Protein AF-A0A9W8MPP5-F1 (afdb_monomer_lite)

Radius of gyration: 30.95 Å; chains: 1; bounding box: 78×55×84 Å

Sequence (241 aa):
MQDALDAWNENKQIFIDLGIRKDLNIPKFHSLLHYVKSIKMFGTTDNYNTEAFERFHIDFAKEGWRSSNKRDEFPQMITWLSRQEKVSLFDNYLDWKDEDLDSIQAPLLHPLQQCAAPQIAKYPPYPGRPLSVIEQHHKSPSFSKDLRDYLNAFRKNPYSRREIDFYDLPIQRLDVYSQFKFHPHSLHDDPDGEERDTVKALPTSNALPHGRFDTVVALNTDEAQSTGLQGISHIYFSMHV

Secondary structure (DSSP, 8-state):
-HHHHHHHHHHTTHHHHTTS-S----HHHHHHHHHHHHHHHH--SGGG-SHHHHHHIIIIIIHHHHTS-SSSHHHHHHHHHHHHHHHHHHHHHHHHHHHHHHGGGS-S---TT--PPPEE-SS-SEEEEEHHHHHHHTT-TTHHHHHHHHHHHTSSSPPPHHHHTTPPPS--EEEE-SEEEE-PPPSS--TT----EEEEEEPP-SS-TT-EE-------STT---SS-------------

Foldseek 3Di:
DVVVLVVCVVPVCVCCVVVVDVDDPDVVNVCVVCVVVCCVVPNDCVPVDCVVVVVVCVVQPVVQCVPAPVDVSPVSSVVVVVVVVVVVVVVVVVVVVVVVVVCPPPPDDDPPPDQPPWAFDPAFPAFFAFPVVCCVFQVPVCVQLVVLVVVQVPDPDRDDPVVSVVDDDPRGTHRDHFKIKGFDPDPDPPVPDRDIDMFGRATDDPVRNPTDGDDDDDQPDPPRDDPPPPPPPDPDPDDDD

Organism: NCBI:txid84603

InterPro domains:
  IPR049233 Domain of unknown function DUF6830 [PF20722] (102-226)

Structure (mmCIF, N/CA/C/O backbone):
data_AF-A0A9W8MPP5-F1
#
_entry.id   AF-A0A9W8MPP5-F1
#
loop_
_atom_site.group_PDB
_atom_site.id
_atom_site.type_symbol
_atom_site.label_atom_id
_atom_site.label_alt_id
_atom_site.label_comp_id
_atom_site.label_asym_id
_atom_site.label_entity_id
_atom_site.label_seq_id
_atom_site.pdbx_PDB_ins_code
_atom_site.Cartn_x
_atom_site.Cartn_y
_atom_site.Cartn_z
_atom_site.occupancy
_atom_site.B_iso_or_equiv
_atom_site.auth_seq_id
_atom_site.auth_comp_id
_atom_site.auth_asym_id
_atom_site.auth_atom_id
_atom_site.pdbx_PDB_model_num
ATOM 1 N N . MET A 1 1 ? -29.199 -3.546 11.572 1.00 82.44 1 MET A N 1
ATOM 2 C CA . MET A 1 1 ? -28.159 -2.999 12.483 1.00 82.44 1 MET A CA 1
ATOM 3 C C . MET A 1 1 ? -28.646 -1.738 13.185 1.00 82.44 1 MET A C 1
ATOM 5 O O . MET A 1 1 ? -28.462 -1.655 14.389 1.00 82.44 1 MET A O 1
ATOM 9 N N . GLN A 1 2 ? -29.298 -0.807 12.476 1.00 90.00 2 GLN A N 1
ATOM 10 C CA . GLN A 1 2 ? -29.928 0.360 13.106 1.00 90.00 2 GLN A CA 1
ATOM 11 C C . GLN A 1 2 ? -31.024 -0.049 14.105 1.00 90.00 2 GLN A C 1
ATOM 13 O O . GLN A 1 2 ? -30.937 0.324 15.265 1.00 90.00 2 GLN A O 1
ATOM 18 N N . ASP A 1 3 ? -31.929 -0.947 13.708 1.00 92.69 3 ASP A N 1
ATOM 19 C CA . ASP A 1 3 ? -33.026 -1.421 14.573 1.00 92.69 3 ASP A CA 1
ATOM 20 C C . ASP A 1 3 ? -32.539 -2.019 15.905 1.00 92.69 3 ASP A C 1
ATOM 22 O O . ASP A 1 3 ? -33.153 -1.837 16.950 1.00 92.69 3 ASP A O 1
ATOM 26 N N . ALA A 1 4 ? -31.390 -2.703 15.894 1.00 90.88 4 ALA A N 1
ATOM 27 C CA . ALA A 1 4 ? -30.788 -3.265 17.102 1.00 90.88 4 ALA A CA 1
ATOM 28 C C . ALA A 1 4 ? -30.203 -2.181 18.028 1.00 90.88 4 ALA A C 1
ATOM 30 O O . ALA A 1 4 ? -30.252 -2.319 19.249 1.00 90.88 4 ALA A O 1
ATOM 31 N N . LEU A 1 5 ? -29.650 -1.104 17.457 1.00 91.31 5 LEU A N 1
ATOM 32 C CA . LEU A 1 5 ? -29.156 0.045 18.217 1.00 91.31 5 LEU A CA 1
ATOM 33 C C . LEU A 1 5 ? -30.318 0.829 18.840 1.00 91.31 5 LEU A C 1
ATOM 35 O O . LEU A 1 5 ? -30.215 1.278 19.982 1.00 91.31 5 LEU A O 1
ATOM 39 N N . ASP A 1 6 ? -31.419 0.959 18.106 1.00 92.19 6 ASP A N 1
ATOM 40 C CA . ASP A 1 6 ? -32.631 1.624 18.577 1.00 92.19 6 ASP A CA 1
ATOM 41 C C . ASP A 1 6 ? -33.261 0.817 19.725 1.00 92.19 6 ASP A C 1
ATOM 43 O O . ASP A 1 6 ? -33.448 1.354 20.817 1.00 92.19 6 ASP A O 1
ATOM 47 N N . ALA A 1 7 ? -33.404 -0.503 19.558 1.00 93.75 7 ALA A N 1
ATOM 48 C CA . ALA A 1 7 ? -33.856 -1.405 20.619 1.00 93.75 7 ALA A CA 1
ATOM 49 C C . ALA A 1 7 ? -32.947 -1.375 21.865 1.00 93.75 7 ALA A C 1
ATOM 51 O O . ALA A 1 7 ? -33.430 -1.420 22.998 1.00 93.75 7 ALA A O 1
ATOM 52 N N . TRP A 1 8 ? -31.623 -1.267 21.697 1.00 91.00 8 TRP A N 1
ATOM 53 C CA . TRP A 1 8 ? -30.710 -1.070 22.828 1.00 91.00 8 TRP A CA 1
ATOM 54 C C . TRP A 1 8 ? -30.989 0.249 23.559 1.00 91.00 8 TRP A C 1
ATOM 56 O O . TRP A 1 8 ? -31.035 0.275 24.788 1.00 91.00 8 TRP A O 1
ATOM 66 N N . ASN A 1 9 ? -31.198 1.345 22.827 1.00 89.81 9 ASN A N 1
ATOM 67 C CA . ASN A 1 9 ? -31.458 2.653 23.423 1.00 89.81 9 ASN A CA 1
ATOM 68 C C . ASN A 1 9 ? -32.776 2.713 24.199 1.00 89.81 9 ASN A C 1
ATOM 70 O O . ASN A 1 9 ? -32.818 3.394 25.223 1.00 89.81 9 ASN A O 1
ATOM 74 N N . GLU A 1 10 ? -33.798 1.990 23.748 1.00 93.38 10 GLU A N 1
ATOM 75 C CA . GLU A 1 10 ? -35.083 1.867 24.442 1.00 93.38 10 GLU A CA 1
ATOM 76 C C . GLU A 1 10 ? -34.955 1.082 25.754 1.00 93.38 10 GLU A C 1
ATOM 78 O O . GLU A 1 10 ? -35.523 1.469 26.772 1.00 93.38 10 GLU A O 1
ATOM 83 N N . ASN A 1 11 ? -34.166 0.003 25.757 1.00 92.88 11 ASN A N 1
ATOM 84 C CA . ASN A 1 11 ? -34.119 -0.933 26.882 1.00 92.88 11 ASN A CA 1
ATOM 85 C C . ASN A 1 11 ? -32.984 -0.669 27.884 1.00 92.88 11 ASN A C 1
ATOM 87 O O . ASN A 1 11 ? -33.046 -1.147 29.015 1.00 92.88 11 ASN A O 1
ATOM 91 N N . LYS A 1 12 ? -31.939 0.090 27.524 1.00 90.88 12 LYS A N 1
ATOM 92 C CA . LYS A 1 12 ? -30.736 0.265 28.367 1.00 90.88 12 LYS A CA 1
ATOM 93 C C . LYS A 1 12 ? -31.006 0.867 29.752 1.00 90.88 12 LYS A C 1
ATOM 95 O O . LYS A 1 12 ? -30.208 0.660 30.665 1.00 90.88 12 LYS A O 1
ATOM 100 N N . GLN A 1 13 ? -32.107 1.598 29.924 1.00 92.12 13 GLN A N 1
ATOM 101 C CA . GLN A 1 13 ? -32.439 2.253 31.190 1.00 92.12 13 GLN A CA 1
ATOM 102 C C . GLN A 1 13 ? -32.695 1.243 32.321 1.00 92.12 13 GLN A C 1
ATOM 104 O O . GLN A 1 13 ? -32.346 1.509 33.470 1.00 92.12 13 GLN A O 1
ATOM 109 N N . ILE A 1 14 ? -33.153 0.031 31.984 1.00 94.75 14 ILE A N 1
ATOM 110 C CA . ILE A 1 14 ? -33.444 -1.029 32.957 1.00 94.75 14 ILE A CA 1
ATOM 111 C C . ILE A 1 14 ? -32.224 -1.410 33.813 1.00 94.75 14 ILE A C 1
ATOM 113 O O . ILE A 1 14 ? -32.365 -1.798 34.969 1.00 94.75 14 ILE A O 1
ATOM 117 N N . PHE A 1 15 ? -31.005 -1.262 33.281 1.00 92.19 15 PHE A N 1
ATOM 118 C CA . PHE A 1 15 ? -29.772 -1.551 34.020 1.00 92.19 15 PHE A CA 1
ATOM 119 C C . PHE A 1 15 ? -29.486 -0.528 35.127 1.00 92.19 15 PHE A C 1
ATOM 121 O O . PHE A 1 15 ? -28.809 -0.861 36.104 1.00 92.19 15 PHE A O 1
ATOM 128 N N . ILE A 1 16 ? -29.983 0.700 34.975 1.00 93.19 16 ILE A N 1
ATOM 129 C CA . ILE A 1 16 ? -29.902 1.751 35.994 1.00 93.19 16 ILE A CA 1
ATOM 130 C C . ILE A 1 16 ? -31.021 1.541 37.014 1.00 93.19 16 ILE A C 1
ATOM 132 O O . ILE A 1 16 ? -30.763 1.565 38.215 1.00 93.19 16 ILE A O 1
ATOM 136 N N . ASP A 1 17 ? -32.232 1.243 36.541 1.00 93.25 17 ASP A N 1
ATOM 137 C CA . ASP A 1 17 ? -33.413 1.056 37.391 1.00 93.25 17 ASP A CA 1
ATOM 138 C C . ASP A 1 17 ? -33.265 -0.150 38.336 1.00 93.25 17 ASP A C 1
ATOM 140 O O . ASP A 1 17 ? -33.646 -0.088 39.503 1.00 93.25 17 ASP A O 1
ATOM 144 N N . LEU A 1 18 ? -32.634 -1.231 37.865 1.00 94.00 18 LEU A N 1
ATOM 145 C CA . LEU A 1 18 ? -32.294 -2.408 38.675 1.00 94.00 18 LEU A CA 1
ATOM 146 C C . LEU A 1 18 ? -31.076 -2.192 39.594 1.00 94.00 18 LEU A C 1
ATOM 148 O O . LEU A 1 18 ? -30.680 -3.107 40.314 1.00 94.00 18 LEU A O 1
ATOM 152 N N . GLY A 1 19 ? -30.443 -1.015 39.556 1.00 92.25 19 GLY A N 1
ATOM 153 C CA . GLY A 1 19 ? -29.276 -0.688 40.377 1.00 92.25 19 GLY A CA 1
ATOM 154 C C . GLY A 1 19 ? -27.993 -1.432 39.994 1.00 92.25 19 GLY A C 1
ATOM 155 O O . GLY A 1 19 ? -27.030 -1.419 40.759 1.00 92.25 19 GLY A O 1
ATOM 156 N N . ILE A 1 20 ? -27.945 -2.069 38.817 1.00 92.00 20 ILE A N 1
ATOM 157 C CA . ILE A 1 20 ? -26.768 -2.817 38.340 1.00 92.00 20 ILE A CA 1
ATOM 158 C C . ILE A 1 20 ? -25.611 -1.852 38.044 1.00 92.00 20 ILE A C 1
ATOM 160 O O . ILE A 1 20 ? -24.444 -2.177 38.275 1.00 92.00 20 ILE A O 1
ATOM 164 N N . ARG A 1 21 ? -25.917 -0.652 37.533 1.00 89.25 21 ARG A N 1
ATOM 165 C CA . ARG A 1 21 ? -24.928 0.397 37.251 1.00 89.25 21 ARG A CA 1
ATOM 166 C C . ARG A 1 21 ? -25.484 1.788 37.557 1.00 89.25 21 ARG A C 1
ATOM 168 O O . ARG A 1 21 ? -26.669 2.029 37.387 1.00 89.25 21 ARG A O 1
ATOM 175 N N . LYS A 1 22 ? -24.609 2.713 37.970 1.00 90.81 22 LYS A N 1
ATOM 176 C CA . LYS A 1 22 ? -24.982 4.112 38.258 1.00 90.81 22 LYS A CA 1
ATOM 177 C C . LYS A 1 22 ? -25.264 4.922 36.990 1.00 90.81 22 LYS A C 1
ATOM 179 O O . LYS A 1 22 ? -26.164 5.751 36.981 1.00 90.81 22 LYS A O 1
ATOM 184 N N . ASP A 1 23 ? -24.496 4.676 35.934 1.00 90.62 23 ASP A N 1
ATOM 185 C CA . ASP A 1 23 ? -24.612 5.344 34.641 1.00 90.62 23 ASP A CA 1
ATOM 186 C C . ASP A 1 23 ? -24.083 4.441 33.513 1.00 90.62 23 ASP A C 1
ATOM 188 O O . ASP A 1 23 ? -23.477 3.392 33.756 1.00 90.62 23 ASP A O 1
ATOM 192 N N . LEU A 1 24 ? -24.330 4.853 32.268 1.00 88.88 24 LEU A N 1
ATOM 193 C CA . LEU A 1 24 ? -23.896 4.158 31.053 1.00 88.88 24 LEU A CA 1
ATOM 194 C C . LEU A 1 24 ? -22.931 5.006 30.208 1.00 88.88 24 LEU A C 1
ATOM 196 O O . LEU A 1 24 ? -22.815 4.772 29.003 1.00 88.88 24 LEU A O 1
ATOM 200 N N . ASN A 1 25 ? -22.212 5.961 30.812 1.00 89.38 25 ASN A N 1
ATOM 201 C CA . ASN A 1 25 ? -21.255 6.839 30.123 1.00 89.38 25 ASN A CA 1
ATOM 202 C C . ASN A 1 25 ? -19.931 6.118 29.836 1.00 89.38 25 ASN A C 1
ATOM 204 O O . ASN A 1 25 ? -18.842 6.566 30.189 1.00 89.38 25 ASN A O 1
ATOM 208 N N . ILE A 1 26 ? -20.024 4.957 29.199 1.00 91.06 26 ILE A N 1
ATOM 209 C CA . ILE A 1 26 ? -18.883 4.119 28.863 1.00 91.06 26 ILE A CA 1
ATOM 210 C C . ILE A 1 26 ? -18.518 4.418 27.410 1.00 91.06 26 ILE A C 1
ATOM 212 O O . ILE A 1 26 ? -19.372 4.239 26.536 1.00 91.06 26 ILE A O 1
ATOM 216 N N . PRO A 1 27 ? -17.262 4.802 27.111 1.00 92.88 27 PRO A N 1
ATOM 217 C CA . PRO A 1 27 ? -16.835 5.136 25.752 1.00 92.88 27 PRO A CA 1
ATOM 218 C C . PRO A 1 27 ? -17.210 4.072 24.714 1.00 92.88 27 PRO A C 1
ATOM 220 O O . PRO A 1 27 ? -17.658 4.404 23.624 1.00 92.88 27 PRO A O 1
ATOM 223 N N . LYS A 1 28 ? -17.142 2.785 25.083 1.00 88.06 28 LYS A N 1
ATOM 224 C CA . LYS A 1 28 ? -17.540 1.664 24.215 1.00 88.06 28 LYS A CA 1
ATOM 225 C C . LYS A 1 28 ? -19.013 1.716 23.785 1.00 88.06 28 LYS A C 1
ATOM 227 O O . LYS A 1 28 ? -19.306 1.399 22.639 1.00 88.06 28 LYS A O 1
ATOM 232 N N . PHE A 1 29 ? -19.929 2.131 24.664 1.00 89.94 29 PHE A N 1
ATOM 233 C CA . PHE A 1 29 ? -21.342 2.294 24.302 1.00 89.94 29 PHE A CA 1
ATOM 234 C C . PHE A 1 29 ? -21.570 3.523 23.424 1.00 89.94 29 PHE A C 1
ATOM 236 O O . PHE A 1 29 ? -22.400 3.474 22.522 1.00 89.94 29 PHE A O 1
ATOM 243 N N . HIS A 1 30 ? -20.809 4.598 23.640 1.00 89.44 30 HIS A N 1
ATOM 244 C CA . HIS A 1 30 ? -20.849 5.764 22.761 1.00 89.44 30 HIS A CA 1
ATOM 245 C C . HIS A 1 30 ? -20.370 5.416 21.342 1.00 89.44 30 HIS A C 1
ATOM 247 O O . HIS A 1 30 ? -21.016 5.790 20.367 1.00 89.44 30 HIS A O 1
ATOM 253 N N . SER A 1 31 ? -19.310 4.609 21.218 1.00 89.38 31 SER A N 1
ATOM 254 C CA . SER A 1 31 ? -18.785 4.156 19.924 1.00 89.38 31 SER A CA 1
ATOM 255 C C . SER A 1 31 ? -19.807 3.396 19.068 1.00 89.38 31 SER A C 1
ATOM 257 O O . SER A 1 31 ? -19.739 3.481 17.841 1.00 89.38 31 SER A O 1
ATOM 259 N N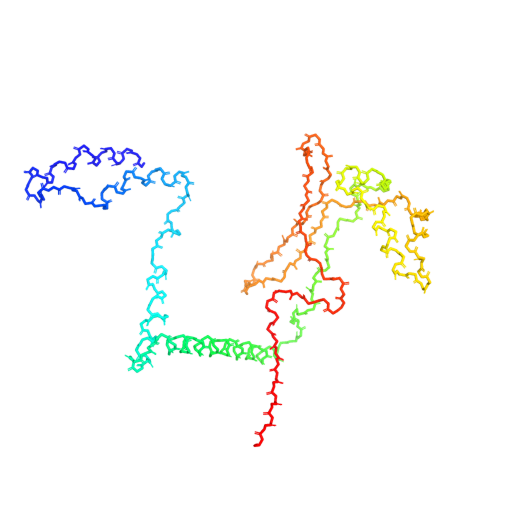 . LEU A 1 32 ? -20.789 2.714 19.678 1.00 89.44 32 LEU A N 1
ATOM 260 C CA . LEU A 1 32 ? -21.853 2.006 18.947 1.00 89.44 32 LEU A CA 1
ATOM 261 C C . LEU A 1 32 ? -22.655 2.937 18.025 1.00 89.44 32 LEU A C 1
ATOM 263 O O . LEU A 1 32 ? -23.068 2.516 16.945 1.00 89.44 32 LEU A O 1
ATOM 267 N N . LEU A 1 33 ? -22.823 4.209 18.410 1.00 90.06 33 LEU A N 1
ATOM 268 C CA . LEU A 1 33 ? -23.508 5.224 17.600 1.00 90.06 33 LEU A CA 1
ATOM 269 C C . LEU A 1 33 ? -22.807 5.464 16.258 1.00 90.06 33 LEU A C 1
ATOM 271 O O . LEU A 1 33 ? -23.431 5.881 15.283 1.00 90.06 33 LEU A O 1
ATOM 275 N N . HIS A 1 34 ? -21.501 5.209 16.202 1.00 90.75 34 HIS A N 1
ATOM 276 C CA . HIS A 1 34 ? -20.688 5.460 15.024 1.00 90.75 34 HIS A CA 1
ATOM 277 C C . HIS A 1 34 ? -20.542 4.230 14.131 1.00 90.75 34 HIS A C 1
ATOM 279 O O . HIS A 1 34 ? -20.318 4.404 12.938 1.00 90.75 34 HIS A O 1
ATOM 285 N N . TYR A 1 35 ? -20.731 3.009 14.639 1.00 89.69 35 TYR A N 1
ATOM 286 C CA . TYR A 1 35 ? -20.477 1.782 13.872 1.00 89.69 35 TYR A CA 1
ATOM 287 C C . TYR A 1 35 ? -21.295 1.671 12.588 1.00 89.69 35 TYR A C 1
ATOM 289 O O . TYR A 1 35 ? -20.724 1.393 11.538 1.00 89.69 35 TYR A O 1
ATOM 297 N N . VAL A 1 36 ? -22.597 1.971 12.622 1.00 90.50 36 VAL A N 1
ATOM 298 C CA . VAL A 1 36 ? -23.437 1.929 11.410 1.00 90.50 36 VAL A CA 1
ATOM 299 C C . VAL A 1 36 ? -22.919 2.902 10.348 1.00 90.50 36 VAL A C 1
ATOM 301 O O . VAL A 1 36 ? -22.877 2.571 9.163 1.00 90.50 36 VAL A O 1
ATOM 304 N N . LYS A 1 37 ? -22.506 4.104 10.765 1.00 91.62 37 LYS A N 1
ATOM 305 C CA . LYS A 1 37 ? -21.955 5.118 9.861 1.00 91.62 37 LYS A CA 1
ATOM 306 C C . LYS A 1 37 ? -20.586 4.686 9.332 1.00 91.62 37 LYS A C 1
ATOM 308 O O . LYS A 1 37 ? -20.355 4.766 8.132 1.00 91.62 37 LYS A O 1
ATOM 313 N N . SER A 1 38 ? -19.707 4.207 10.209 1.00 90.25 38 SER A N 1
ATOM 314 C CA . SER A 1 38 ? -18.358 3.762 9.864 1.00 90.25 38 SER A CA 1
ATOM 315 C C . SER A 1 38 ? -18.377 2.587 8.895 1.00 90.25 38 SER A C 1
ATOM 317 O O . SER A 1 38 ? -17.679 2.645 7.897 1.00 90.25 38 SER A O 1
ATOM 319 N N . ILE A 1 39 ? -19.232 1.584 9.102 1.00 90.50 39 ILE A N 1
ATOM 320 C CA . ILE A 1 39 ? -19.348 0.434 8.191 1.00 90.50 39 ILE A CA 1
ATOM 321 C C . ILE A 1 39 ? -19.810 0.877 6.799 1.00 90.50 39 ILE A C 1
ATOM 323 O O . ILE A 1 39 ? -19.273 0.437 5.788 1.00 90.50 39 ILE A O 1
ATOM 327 N N . LYS A 1 40 ? -20.772 1.806 6.721 1.00 91.19 40 LYS A N 1
ATOM 328 C CA . LYS A 1 40 ? -21.226 2.353 5.432 1.00 91.19 40 LYS A CA 1
ATOM 329 C C . LYS A 1 40 ? -20.142 3.155 4.705 1.00 91.19 40 LYS A C 1
ATOM 331 O O . LYS A 1 40 ? -20.155 3.186 3.482 1.00 91.19 40 LYS A O 1
ATOM 336 N N . MET A 1 41 ? -19.259 3.836 5.440 1.00 92.12 41 MET A N 1
ATOM 337 C CA . MET A 1 41 ? -18.211 4.688 4.861 1.00 92.12 41 MET A CA 1
ATOM 338 C C . MET A 1 41 ? -16.912 3.932 4.561 1.00 92.12 41 MET A C 1
ATOM 340 O O . MET A 1 41 ? -16.233 4.271 3.599 1.00 92.12 41 MET A O 1
ATOM 344 N N . PHE A 1 42 ? -16.563 2.940 5.379 1.00 87.75 42 PHE A N 1
ATOM 345 C CA . PHE A 1 42 ? -15.243 2.304 5.399 1.00 87.75 42 PHE A CA 1
ATOM 346 C C . PHE A 1 42 ? -15.279 0.792 5.125 1.00 87.75 42 PHE A C 1
ATOM 348 O O . PHE A 1 42 ? -14.228 0.188 4.953 1.00 87.75 42 PHE A O 1
ATOM 355 N N . GLY A 1 43 ? -16.464 0.181 5.030 1.00 88.88 43 GLY A N 1
ATOM 356 C CA . GLY A 1 43 ? -16.611 -1.243 4.732 1.00 88.88 43 GLY A CA 1
ATOM 357 C C . GLY A 1 43 ? -16.546 -2.134 5.974 1.00 88.88 43 GLY A C 1
ATOM 358 O O . GLY A 1 43 ? -17.105 -1.807 7.024 1.00 88.88 43 GLY A O 1
ATOM 359 N N . THR A 1 44 ? -15.934 -3.309 5.832 1.00 83.25 44 THR A N 1
ATOM 360 C CA . THR A 1 44 ? -15.824 -4.313 6.899 1.00 83.25 44 THR A CA 1
ATOM 361 C C . THR A 1 44 ? -14.919 -3.825 8.034 1.00 83.25 44 THR A C 1
ATOM 363 O O . THR A 1 44 ? -13.985 -3.058 7.831 1.00 83.25 44 THR A O 1
ATOM 366 N N . THR A 1 45 ? -15.221 -4.231 9.270 1.00 78.75 45 THR A N 1
ATOM 367 C CA . THR A 1 45 ? -14.480 -3.796 10.472 1.00 78.75 45 THR A CA 1
ATOM 368 C C . THR A 1 45 ? -13.294 -4.695 10.825 1.00 78.75 45 THR A C 1
ATOM 370 O O . THR A 1 45 ? -12.649 -4.471 11.845 1.00 78.75 45 THR A O 1
ATOM 373 N N . ASP A 1 46 ? -13.044 -5.730 10.029 1.00 76.44 46 ASP A N 1
ATOM 374 C CA . ASP A 1 46 ? -12.005 -6.741 10.238 1.00 76.44 46 ASP A CA 1
ATOM 375 C C . ASP A 1 46 ? -10.596 -6.141 10.241 1.00 76.44 46 ASP A C 1
ATOM 377 O O . ASP A 1 46 ? -9.786 -6.502 11.086 1.00 76.44 46 ASP A O 1
ATOM 381 N N . ASN A 1 47 ? -10.332 -5.150 9.389 1.00 77.69 47 ASN A N 1
ATOM 382 C CA . ASN A 1 47 ? -9.000 -4.555 9.259 1.00 77.69 47 ASN A CA 1
ATOM 383 C C . ASN A 1 47 ? -8.739 -3.331 10.167 1.00 77.69 47 ASN A C 1
ATOM 385 O O . ASN A 1 47 ? -7.761 -2.610 9.977 1.00 77.69 47 ASN A O 1
ATOM 389 N N . TYR A 1 48 ? -9.627 -3.045 11.128 1.00 79.69 48 TYR A N 1
ATOM 390 C CA . TYR A 1 48 ? -9.556 -1.838 11.974 1.00 79.69 48 TYR A CA 1
ATOM 391 C C . TYR A 1 48 ? -9.277 -2.123 13.454 1.00 79.69 48 TYR A C 1
ATOM 393 O O . TYR A 1 48 ? -9.336 -1.205 14.279 1.00 79.69 48 TYR A O 1
ATOM 401 N N . ASN A 1 49 ? -9.008 -3.376 13.822 1.00 83.75 49 ASN A N 1
ATOM 402 C CA . ASN A 1 49 ? -8.642 -3.718 15.190 1.00 83.75 49 ASN A CA 1
ATOM 403 C C . ASN A 1 49 ? -7.133 -3.515 15.435 1.00 83.75 49 ASN A C 1
ATOM 405 O O . ASN A 1 49 ? -6.326 -3.403 14.515 1.00 83.75 49 ASN A O 1
ATOM 409 N N . THR A 1 50 ? -6.746 -3.428 16.706 1.00 86.81 50 THR A N 1
ATOM 410 C CA . THR A 1 50 ? -5.340 -3.303 17.122 1.00 86.81 50 THR A CA 1
ATOM 411 C C . THR A 1 50 ? -4.681 -4.655 17.371 1.00 86.81 50 THR A C 1
ATOM 413 O O . THR A 1 50 ? -3.514 -4.697 17.741 1.00 86.81 50 THR A O 1
ATOM 416 N N . GLU A 1 51 ? -5.398 -5.759 17.151 1.00 88.25 51 GLU A N 1
ATOM 417 C CA . GLU A 1 51 ? -4.973 -7.113 17.514 1.00 88.25 51 GLU A CA 1
ATOM 418 C C . GLU A 1 51 ? -3.658 -7.506 16.831 1.00 88.25 51 GLU A C 1
ATOM 420 O O . GLU A 1 51 ? -2.754 -8.021 17.488 1.00 88.25 51 GLU A O 1
ATOM 425 N N . ALA A 1 52 ? -3.504 -7.179 15.543 1.00 86.06 52 ALA A N 1
ATOM 426 C CA . ALA A 1 52 ? -2.268 -7.434 14.804 1.00 86.06 52 ALA A CA 1
ATOM 427 C C . ALA A 1 52 ? -1.068 -6.680 15.405 1.00 86.06 52 ALA A C 1
ATOM 429 O O . ALA A 1 52 ? -0.015 -7.265 15.654 1.00 86.06 52 ALA A O 1
ATOM 430 N N . PHE A 1 53 ? -1.234 -5.392 15.716 1.00 85.69 53 PHE A N 1
ATOM 431 C CA . PHE A 1 53 ? -0.174 -4.587 16.331 1.00 85.69 53 PHE A CA 1
ATOM 432 C C . PHE A 1 53 ? 0.121 -5.017 17.772 1.00 85.69 53 PHE A C 1
ATOM 434 O O . PHE A 1 53 ? 1.276 -5.024 18.192 1.00 85.69 53 PHE A O 1
ATOM 441 N N . GLU A 1 54 ? -0.900 -5.413 18.532 1.00 90.62 54 GLU A N 1
ATOM 442 C CA . GLU A 1 54 ? -0.741 -5.976 19.873 1.00 90.62 54 GLU A CA 1
ATOM 443 C C . GLU A 1 54 ? 0.027 -7.301 19.842 1.00 90.62 54 GLU A C 1
ATOM 445 O O . GLU A 1 54 ? 0.878 -7.533 20.707 1.00 90.62 54 GLU A O 1
ATOM 450 N N . ARG A 1 55 ? -0.219 -8.139 18.826 1.00 90.81 55 ARG A N 1
ATOM 451 C CA . ARG A 1 55 ? 0.532 -9.374 18.597 1.00 90.81 55 ARG A CA 1
ATOM 452 C C . ARG A 1 55 ? 1.988 -9.076 18.261 1.00 90.81 55 ARG A C 1
ATOM 454 O O . ARG A 1 55 ? 2.867 -9.593 18.944 1.00 90.81 55 ARG A O 1
ATOM 461 N N . PHE A 1 56 ? 2.242 -8.181 17.308 1.00 89.50 56 PHE A N 1
ATOM 462 C CA . PHE A 1 56 ? 3.602 -7.765 16.951 1.00 89.50 56 PHE A CA 1
ATOM 463 C C . PHE A 1 56 ? 4.360 -7.118 18.110 1.00 89.50 56 PHE A C 1
ATOM 465 O O . PHE A 1 56 ? 5.578 -7.239 18.201 1.00 89.50 56 PHE A O 1
ATOM 472 N N . HIS A 1 57 ? 3.664 -6.484 19.053 1.00 90.62 57 HIS A N 1
ATOM 473 C CA . HIS A 1 57 ? 4.293 -5.958 20.261 1.00 90.62 57 HIS A CA 1
ATOM 474 C C . HIS A 1 57 ? 4.933 -7.050 21.138 1.00 90.62 57 HIS A C 1
ATOM 476 O O . HIS A 1 57 ? 5.861 -6.755 21.895 1.00 90.62 57 HIS A O 1
ATOM 482 N N . ILE A 1 58 ? 4.459 -8.298 21.071 1.00 90.62 58 ILE A N 1
ATOM 483 C CA . ILE A 1 58 ? 5.096 -9.420 21.771 1.00 90.62 58 ILE A CA 1
ATOM 484 C C . ILE A 1 58 ? 6.473 -9.675 21.159 1.00 90.62 58 ILE A C 1
ATOM 486 O O . ILE A 1 58 ? 7.475 -9.584 21.870 1.00 90.62 58 ILE A O 1
ATOM 490 N N . ASP A 1 59 ? 6.514 -9.899 19.851 1.00 88.75 59 ASP A N 1
ATOM 491 C CA . ASP A 1 59 ? 7.721 -10.345 19.159 1.00 88.75 59 ASP A CA 1
ATOM 492 C C . ASP A 1 59 ? 8.736 -9.204 18.989 1.00 88.75 59 ASP A C 1
ATOM 494 O O . ASP A 1 59 ? 9.919 -9.373 19.263 1.00 88.75 59 ASP A O 1
ATOM 498 N N . PHE A 1 60 ? 8.289 -8.000 18.624 1.00 87.75 60 PHE A N 1
ATOM 499 C CA . PHE A 1 60 ? 9.199 -6.890 18.317 1.00 87.75 60 PHE A CA 1
ATOM 500 C C . PHE A 1 60 ? 9.599 -6.061 19.536 1.00 87.75 60 PHE A C 1
ATOM 502 O O . PHE A 1 60 ? 10.722 -5.559 19.593 1.00 87.75 60 PHE A O 1
ATOM 509 N N . ALA A 1 61 ? 8.713 -5.911 20.527 1.00 91.69 61 ALA A N 1
ATOM 510 C CA . ALA A 1 61 ? 9.011 -5.097 21.705 1.00 91.69 61 ALA A CA 1
ATOM 511 C C . ALA A 1 61 ? 9.356 -5.936 22.937 1.00 91.69 61 ALA A C 1
ATOM 513 O O . ALA A 1 61 ? 10.396 -5.703 23.554 1.00 91.69 61 ALA A O 1
ATOM 514 N N . LYS A 1 62 ? 8.523 -6.911 23.325 1.00 94.00 62 LYS A N 1
ATOM 515 C CA . LYS A 1 62 ? 8.762 -7.653 24.577 1.00 94.00 62 LYS A CA 1
ATOM 516 C C . LYS A 1 62 ? 9.982 -8.566 24.488 1.00 94.00 62 LYS A C 1
ATOM 518 O O . LYS A 1 62 ? 10.782 -8.554 25.422 1.00 94.00 62 LYS A O 1
ATOM 523 N N . GLU A 1 63 ? 10.147 -9.321 23.406 1.00 93.75 63 GLU A N 1
ATOM 524 C CA . GLU A 1 63 ? 11.316 -10.199 23.233 1.00 93.75 63 GLU A CA 1
ATOM 525 C C . GLU A 1 63 ? 12.617 -9.405 23.047 1.00 93.75 63 GLU A C 1
ATOM 527 O O . GLU A 1 63 ? 13.628 -9.709 23.691 1.00 93.75 63 GLU A O 1
ATOM 532 N N . GLY A 1 64 ? 12.569 -8.308 22.285 1.00 92.69 64 GLY A N 1
ATOM 533 C CA . GLY A 1 64 ? 13.685 -7.366 22.173 1.00 92.69 64 GLY A CA 1
ATOM 534 C C . GLY A 1 64 ? 14.087 -6.771 23.525 1.00 92.69 64 GLY A C 1
ATOM 535 O O . GLY A 1 64 ? 15.267 -6.762 23.878 1.00 92.69 64 GLY A O 1
ATOM 536 N N . TRP A 1 65 ? 13.114 -6.330 24.328 1.00 94.44 65 TRP A N 1
ATOM 537 C CA . TRP A 1 65 ? 13.364 -5.811 25.676 1.00 94.44 65 TRP A CA 1
ATOM 538 C C . TRP A 1 65 ? 13.963 -6.878 26.600 1.00 94.44 65 TRP A C 1
ATOM 540 O O . TRP A 1 65 ? 14.936 -6.605 27.308 1.00 94.44 65 TRP A O 1
ATOM 550 N N . ARG A 1 66 ? 13.414 -8.102 26.588 1.00 94.75 66 ARG A N 1
ATOM 551 C CA . ARG A 1 66 ? 13.917 -9.241 27.381 1.00 94.75 66 ARG A CA 1
ATOM 552 C C . ARG A 1 66 ? 15.355 -9.609 27.028 1.00 94.75 66 ARG A C 1
ATOM 554 O O . ARG A 1 66 ? 16.108 -9.973 27.926 1.00 94.75 66 ARG A O 1
ATOM 561 N N . SER A 1 67 ? 15.719 -9.481 25.756 1.00 92.31 67 SER A N 1
ATOM 562 C CA . SER A 1 67 ? 17.059 -9.776 25.238 1.00 92.31 67 SER A CA 1
ATOM 563 C C . SER A 1 67 ? 18.066 -8.637 25.447 1.00 92.31 67 SER A C 1
ATOM 565 O O . SER A 1 67 ? 19.254 -8.807 25.174 1.00 92.31 67 SER A O 1
ATOM 567 N N . SER A 1 68 ? 17.612 -7.475 25.925 1.00 94.38 68 SER A N 1
ATOM 568 C CA . SER A 1 68 ? 18.458 -6.314 26.208 1.00 94.38 68 SER A CA 1
ATOM 569 C C . SER A 1 68 ? 18.997 -6.326 27.642 1.00 94.38 68 SER A C 1
ATOM 571 O O . SER A 1 68 ? 18.440 -6.950 28.549 1.00 94.38 68 SER A O 1
ATOM 573 N N . ASN A 1 69 ? 20.048 -5.544 27.884 1.00 94.69 69 ASN A N 1
ATOM 574 C CA . ASN A 1 69 ? 20.542 -5.288 29.240 1.00 94.69 69 ASN A CA 1
ATOM 575 C C . ASN A 1 69 ? 19.747 -4.193 29.993 1.00 94.69 69 ASN A C 1
ATOM 577 O O . ASN A 1 69 ? 20.096 -3.877 31.131 1.00 94.69 69 ASN A O 1
ATOM 581 N N . LYS A 1 70 ? 18.690 -3.630 29.376 1.00 92.44 70 LYS A N 1
ATOM 582 C CA . LYS A 1 70 ? 17.796 -2.580 29.915 1.00 92.44 70 LYS A CA 1
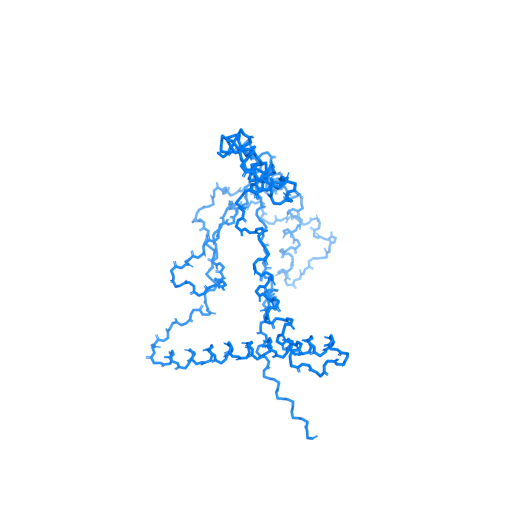ATOM 583 C C . LYS A 1 70 ? 18.478 -1.242 30.234 1.00 92.44 70 LYS A C 1
ATOM 585 O O . LYS A 1 70 ? 17.982 -0.470 31.053 1.00 92.44 70 LYS A O 1
ATOM 590 N N . ARG A 1 71 ? 19.630 -0.973 29.622 1.00 92.75 71 ARG A N 1
ATOM 591 C CA . ARG A 1 71 ? 20.339 0.306 29.704 1.00 92.75 71 ARG A CA 1
ATOM 592 C C . ARG A 1 71 ? 20.595 0.815 28.298 1.00 92.75 71 ARG A C 1
ATOM 594 O O . ARG A 1 71 ? 21.431 0.240 27.615 1.00 92.75 71 ARG A O 1
ATOM 601 N N . ASP A 1 72 ? 19.945 1.908 27.913 1.00 92.19 72 ASP A N 1
ATOM 602 C CA . ASP A 1 72 ? 19.955 2.369 26.518 1.00 92.19 72 ASP A CA 1
ATOM 603 C C . ASP A 1 72 ? 19.489 1.230 25.593 1.00 92.19 72 ASP A C 1
ATOM 605 O O . ASP A 1 72 ? 20.210 0.685 24.755 1.00 92.19 72 ASP A O 1
ATOM 609 N N . GLU A 1 73 ? 18.282 0.756 25.893 1.00 90.75 73 GLU A N 1
ATOM 610 C CA . GLU A 1 73 ? 17.674 -0.442 25.332 1.00 90.75 73 GLU A CA 1
ATOM 611 C C . GLU A 1 73 ? 17.273 -0.269 23.872 1.00 90.75 73 GLU A C 1
ATOM 613 O O . GLU A 1 73 ? 17.277 -1.244 23.130 1.00 90.75 73 GLU A O 1
ATOM 618 N N . PHE A 1 74 ? 16.932 0.946 23.437 1.00 92.75 74 PHE A N 1
ATOM 619 C CA . PHE A 1 74 ? 16.308 1.153 22.135 1.00 92.75 74 PHE A CA 1
ATOM 620 C C . PHE A 1 74 ? 17.248 0.736 20.990 1.00 92.75 74 PHE A C 1
ATOM 622 O O . PHE A 1 74 ? 16.849 -0.111 20.188 1.00 92.75 74 PHE A O 1
ATOM 629 N N . PRO A 1 75 ? 18.530 1.163 20.951 1.00 95.88 75 PRO A N 1
ATOM 630 C CA . PRO A 1 75 ? 19.488 0.644 19.972 1.00 95.88 75 PRO A CA 1
ATOM 631 C C . PRO A 1 75 ? 19.689 -0.876 20.056 1.00 95.88 75 PRO A C 1
ATOM 633 O O . PRO A 1 75 ? 19.893 -1.535 19.034 1.00 95.88 75 PRO A O 1
ATOM 636 N N . GLN A 1 76 ? 19.614 -1.453 21.259 1.00 94.06 76 GLN A N 1
ATOM 637 C CA . GLN A 1 76 ? 19.772 -2.896 21.467 1.00 94.06 76 GLN A CA 1
ATOM 638 C C . GLN A 1 76 ? 18.580 -3.680 20.923 1.00 94.06 76 GLN A C 1
ATOM 640 O O . GLN A 1 76 ? 18.786 -4.696 20.268 1.00 94.06 76 GLN A O 1
ATOM 645 N N . MET A 1 77 ? 17.357 -3.196 21.141 1.00 95.31 77 MET A N 1
ATOM 646 C CA . MET A 1 77 ? 16.128 -3.788 20.616 1.00 95.31 77 MET A CA 1
ATOM 647 C C . MET A 1 77 ? 16.112 -3.752 19.087 1.00 95.31 77 MET A C 1
ATOM 649 O O . MET A 1 77 ? 15.832 -4.770 18.462 1.00 95.31 77 MET A O 1
ATOM 653 N N . ILE A 1 78 ? 16.501 -2.624 18.482 1.00 93.94 78 ILE A N 1
ATOM 654 C CA . ILE A 1 78 ? 16.627 -2.504 17.020 1.00 93.94 78 ILE A CA 1
ATOM 655 C C . ILE A 1 78 ? 17.695 -3.462 16.479 1.00 93.94 78 ILE A C 1
ATOM 657 O O . ILE A 1 78 ? 17.458 -4.177 15.506 1.00 93.94 78 ILE A O 1
ATOM 661 N N . THR A 1 79 ? 18.858 -3.532 17.136 1.00 94.38 79 THR A N 1
ATOM 662 C CA . THR A 1 79 ? 19.930 -4.461 16.748 1.00 94.38 79 THR A CA 1
ATOM 663 C C . THR A 1 79 ? 19.490 -5.918 16.881 1.00 94.38 79 THR A C 1
ATOM 665 O O . THR A 1 79 ? 19.816 -6.740 16.028 1.00 94.38 79 THR A O 1
ATOM 668 N N . TRP A 1 80 ? 18.759 -6.250 17.945 1.00 94.44 80 TRP A N 1
ATOM 669 C CA . TRP A 1 80 ? 18.201 -7.578 18.166 1.00 94.44 80 TRP A CA 1
ATOM 670 C C . TRP A 1 80 ? 17.202 -7.943 17.066 1.00 94.44 80 TRP A C 1
ATOM 672 O O . TRP A 1 80 ? 17.348 -9.005 16.466 1.00 94.44 80 TRP A O 1
ATOM 682 N N . LEU A 1 81 ? 16.280 -7.040 16.722 1.00 93.62 81 LEU A N 1
ATOM 683 C CA . LEU A 1 81 ? 15.304 -7.253 15.655 1.00 93.62 81 LEU A CA 1
ATOM 684 C C . LEU A 1 81 ? 15.991 -7.462 14.299 1.00 93.62 81 LEU A C 1
ATOM 686 O O . LEU A 1 81 ? 15.735 -8.456 13.630 1.00 93.62 81 LEU A O 1
ATOM 690 N N . SER A 1 82 ? 16.968 -6.613 13.961 1.00 93.12 82 SER A N 1
ATOM 691 C CA . SER A 1 82 ? 17.760 -6.753 12.727 1.00 93.12 82 SER A CA 1
ATOM 692 C C . SER A 1 82 ? 18.503 -8.092 12.644 1.00 93.12 82 SER A C 1
ATOM 694 O O . SER A 1 82 ? 18.802 -8.577 11.555 1.00 93.12 82 SER A O 1
ATOM 696 N N . ARG A 1 83 ? 18.872 -8.689 13.786 1.00 93.94 83 ARG A N 1
ATOM 697 C CA . ARG A 1 83 ? 19.489 -10.023 13.826 1.00 93.94 83 ARG A CA 1
ATOM 698 C C . ARG A 1 83 ? 18.452 -11.121 13.615 1.00 93.94 83 ARG A C 1
ATOM 700 O O . ARG A 1 83 ? 18.745 -12.038 12.860 1.00 93.94 83 ARG A O 1
ATOM 707 N N . GLN A 1 84 ? 17.277 -11.019 14.237 1.00 91.75 84 GLN A N 1
ATOM 708 C CA . GLN A 1 84 ? 16.182 -11.974 14.028 1.00 91.75 84 GLN A CA 1
ATOM 709 C C . GLN A 1 84 ? 15.745 -12.005 12.560 1.00 91.75 84 GLN A C 1
ATOM 711 O O . GLN A 1 84 ? 15.639 -13.080 11.984 1.00 91.75 84 GLN A O 1
ATOM 716 N N . GLU A 1 85 ? 15.598 -10.839 11.926 1.00 90.44 85 GLU A N 1
ATOM 717 C CA . GLU A 1 85 ? 15.277 -10.736 10.497 1.00 90.44 85 GLU A CA 1
ATOM 718 C C . GLU A 1 85 ? 16.334 -11.421 9.625 1.00 90.44 85 GLU A C 1
ATOM 720 O O . GLU A 1 85 ? 15.997 -12.186 8.730 1.00 90.44 85 GLU A O 1
ATOM 725 N N . LYS A 1 86 ? 17.626 -11.212 9.912 1.00 89.75 86 LYS A N 1
ATOM 726 C CA . LYS A 1 86 ? 18.717 -11.875 9.179 1.00 89.75 86 LYS A CA 1
ATOM 727 C C . LYS A 1 86 ? 18.728 -13.390 9.358 1.00 89.75 86 LYS A C 1
ATOM 729 O O . LYS A 1 86 ? 19.027 -14.086 8.396 1.00 89.75 86 LYS A O 1
ATOM 734 N N . VAL A 1 87 ? 18.448 -13.881 10.566 1.00 91.06 87 VAL A N 1
ATOM 735 C CA . VAL A 1 87 ? 18.356 -15.323 10.836 1.00 91.06 87 VAL A CA 1
ATOM 736 C C . VAL A 1 87 ? 17.170 -15.909 10.084 1.00 91.06 87 VAL A C 1
ATOM 738 O O . VAL A 1 87 ? 17.368 -16.836 9.320 1.00 91.06 87 VAL A O 1
ATOM 741 N N . SER A 1 88 ? 15.990 -15.295 10.177 1.00 86.00 88 SER A N 1
ATOM 742 C CA . SER A 1 88 ? 14.801 -15.755 9.451 1.00 86.00 88 SER A CA 1
ATOM 743 C C . SER A 1 88 ? 14.993 -15.736 7.929 1.00 86.00 88 SER A C 1
ATOM 745 O O . SER A 1 88 ? 14.619 -16.687 7.254 1.00 86.00 88 SER A O 1
ATOM 747 N N . LEU A 1 89 ? 15.634 -14.701 7.375 1.00 85.44 89 LEU A N 1
ATOM 748 C CA . LEU A 1 89 ? 16.008 -14.669 5.956 1.00 85.44 89 LEU A CA 1
ATOM 749 C C . LEU A 1 89 ? 16.982 -15.793 5.582 1.00 85.44 89 LEU A C 1
ATOM 751 O O . LEU A 1 89 ? 16.914 -16.312 4.471 1.00 85.44 89 LEU A O 1
ATOM 755 N N . PHE A 1 90 ? 17.904 -16.142 6.481 1.00 86.75 90 PHE A N 1
ATOM 756 C CA . PHE A 1 90 ? 18.847 -17.231 6.257 1.00 86.75 90 PHE A CA 1
ATOM 757 C C . PHE A 1 90 ? 18.178 -18.605 6.372 1.00 86.75 90 PHE A C 1
ATOM 759 O O . PHE A 1 90 ? 18.466 -19.466 5.550 1.00 86.75 90 PHE A O 1
ATOM 766 N N . ASP A 1 91 ? 17.258 -18.787 7.317 1.00 83.38 91 ASP A N 1
ATOM 767 C CA . ASP A 1 91 ? 16.455 -20.006 7.452 1.00 83.38 91 ASP A CA 1
ATOM 768 C C . ASP A 1 91 ? 15.630 -20.240 6.177 1.00 83.38 91 ASP A C 1
ATOM 770 O O . ASP A 1 91 ? 15.739 -21.299 5.571 1.00 83.38 91 ASP A O 1
ATOM 774 N N . ASN A 1 92 ? 14.950 -19.205 5.666 1.00 80.75 92 ASN A N 1
ATOM 775 C CA . ASN A 1 92 ? 14.240 -19.280 4.381 1.00 80.75 92 ASN A CA 1
ATOM 776 C C . ASN A 1 92 ? 15.172 -19.652 3.211 1.00 80.75 92 ASN A C 1
ATOM 778 O O . ASN A 1 92 ? 14.768 -20.328 2.268 1.00 80.75 92 ASN A O 1
ATOM 782 N N . TYR A 1 93 ? 16.426 -19.188 3.240 1.00 81.31 93 TYR A N 1
ATOM 783 C CA . TYR A 1 93 ? 17.421 -19.557 2.232 1.00 81.31 93 TYR A CA 1
ATOM 784 C C . TYR A 1 93 ? 17.842 -21.029 2.345 1.00 81.31 93 TYR A C 1
ATOM 786 O O . TYR A 1 93 ? 18.082 -21.661 1.317 1.00 81.31 93 TYR A O 1
ATOM 794 N N . LEU A 1 94 ? 17.960 -21.567 3.564 1.00 83.50 94 LEU A N 1
ATOM 795 C CA . LEU A 1 94 ? 18.253 -22.984 3.782 1.00 83.50 94 LEU A CA 1
ATOM 796 C C . LEU A 1 94 ? 17.098 -23.863 3.303 1.00 83.50 94 LEU A C 1
ATOM 798 O O . LEU A 1 94 ? 17.356 -24.801 2.558 1.00 83.50 94 LEU A O 1
ATOM 802 N N . ASP A 1 95 ? 15.857 -23.502 3.632 1.00 80.12 95 ASP A N 1
ATOM 803 C CA . ASP A 1 95 ? 14.663 -24.222 3.175 1.00 80.12 95 ASP A CA 1
ATOM 804 C C . ASP A 1 95 ? 14.614 -24.283 1.638 1.00 80.12 95 ASP A C 1
ATOM 806 O O . ASP A 1 95 ? 14.497 -25.361 1.056 1.00 80.12 95 ASP A O 1
ATOM 810 N N . TRP A 1 96 ? 14.843 -23.151 0.960 1.00 78.88 96 TRP A N 1
ATOM 811 C CA . TRP A 1 96 ? 14.962 -23.115 -0.503 1.00 78.88 96 TRP A CA 1
ATOM 812 C C . TRP A 1 96 ? 16.093 -24.013 -1.037 1.00 78.88 96 TRP A C 1
ATOM 814 O O . TRP A 1 96 ? 15.955 -24.654 -2.081 1.00 78.88 96 TRP A O 1
ATOM 824 N N . LYS A 1 97 ? 17.236 -24.068 -0.340 1.00 75.75 97 LYS A N 1
ATOM 825 C CA . LYS A 1 97 ? 18.361 -24.927 -0.733 1.00 75.75 97 LYS A CA 1
ATOM 826 C C . LYS A 1 97 ? 18.081 -26.412 -0.558 1.00 75.75 97 LYS A C 1
ATOM 828 O O . LYS A 1 97 ? 18.579 -27.196 -1.367 1.00 75.75 97 LYS A O 1
ATOM 833 N N . ASP A 1 98 ? 17.318 -26.786 0.455 1.00 74.88 98 ASP A N 1
ATOM 834 C CA . ASP A 1 98 ? 16.936 -28.174 0.690 1.00 74.88 98 ASP A CA 1
ATOM 835 C C . ASP A 1 98 ? 15.883 -28.638 -0.338 1.00 74.88 98 ASP A C 1
ATOM 837 O O . ASP A 1 98 ? 15.992 -29.748 -0.865 1.00 74.88 98 ASP A O 1
ATOM 841 N N . GLU A 1 99 ? 14.960 -27.764 -0.760 1.00 64.88 99 GLU A N 1
ATOM 842 C CA . GLU A 1 99 ? 14.041 -28.029 -1.884 1.00 64.88 99 GLU A CA 1
ATOM 843 C C . GLU A 1 99 ? 14.775 -28.238 -3.228 1.00 64.88 99 GLU A C 1
ATOM 845 O O . GLU A 1 99 ? 14.420 -29.116 -4.026 1.00 64.88 99 GLU A O 1
ATOM 850 N N . ASP A 1 100 ? 15.857 -27.490 -3.469 1.00 56.31 100 ASP A N 1
ATOM 851 C CA . ASP A 1 100 ? 16.759 -27.661 -4.621 1.00 56.31 100 ASP A CA 1
ATOM 852 C C . ASP A 1 100 ? 17.501 -29.023 -4.604 1.00 56.31 100 ASP A C 1
ATOM 854 O O . ASP A 1 100 ? 17.966 -29.479 -5.650 1.00 56.31 100 ASP A O 1
ATOM 858 N N . LEU A 1 101 ? 17.643 -29.686 -3.444 1.00 53.84 101 LEU A N 1
ATOM 859 C CA . LEU A 1 101 ? 18.322 -30.986 -3.307 1.00 53.84 101 LEU A CA 1
ATOM 860 C C . LEU A 1 101 ? 17.357 -32.175 -3.426 1.00 53.84 101 LEU A C 1
ATOM 862 O O . LEU A 1 101 ? 17.708 -33.178 -4.058 1.00 53.84 101 LEU A O 1
ATOM 866 N N . ASP A 1 102 ? 16.134 -32.056 -2.904 1.00 49.91 102 ASP A N 1
ATOM 867 C CA . ASP A 1 102 ? 15.085 -33.077 -3.060 1.00 49.91 102 ASP A CA 1
ATOM 868 C C . ASP A 1 102 ? 14.520 -33.129 -4.496 1.00 49.91 102 ASP A C 1
ATOM 870 O O . ASP A 1 102 ? 14.067 -34.178 -4.969 1.00 49.91 102 ASP A O 1
ATOM 874 N N . SER A 1 103 ? 14.642 -32.037 -5.256 1.00 48.47 103 SER A N 1
ATOM 875 C CA . SER A 1 103 ? 14.276 -31.965 -6.678 1.00 48.47 103 SER A CA 1
ATOM 876 C C . SER A 1 103 ? 15.288 -32.627 -7.636 1.00 48.47 103 SER A C 1
ATOM 878 O O . SER A 1 103 ? 14.991 -32.795 -8.821 1.00 48.47 103 SER A O 1
ATOM 880 N N . ILE A 1 104 ? 16.444 -33.115 -7.154 1.00 48.22 104 ILE A N 1
ATOM 881 C CA . ILE A 1 104 ? 17.475 -33.772 -7.991 1.00 48.22 104 ILE A CA 1
ATOM 882 C C . ILE A 1 104 ? 17.094 -35.219 -8.391 1.00 48.22 104 ILE A C 1
ATOM 884 O O . ILE A 1 104 ? 17.708 -35.792 -9.295 1.00 48.22 104 ILE A O 1
ATOM 888 N N . GLN A 1 105 ? 16.049 -35.821 -7.805 1.00 44.91 105 GLN A N 1
ATOM 889 C CA . GLN A 1 105 ? 15.549 -37.151 -8.215 1.00 44.91 105 GLN A CA 1
ATOM 890 C C . GLN A 1 105 ? 14.322 -37.143 -9.141 1.00 44.91 105 GLN A C 1
ATOM 892 O O . GLN A 1 105 ? 13.923 -38.208 -9.619 1.00 44.91 105 GLN A O 1
ATOM 897 N N . ALA A 1 106 ? 13.765 -35.980 -9.482 1.00 37.72 106 ALA A N 1
ATOM 898 C CA . ALA A 1 106 ? 12.731 -35.871 -10.508 1.00 37.72 106 ALA A CA 1
ATOM 899 C C . ALA A 1 106 ? 13.332 -35.256 -11.786 1.00 37.72 106 ALA A C 1
ATOM 901 O O . ALA A 1 106 ? 14.024 -34.241 -11.713 1.00 37.72 106 ALA A O 1
ATOM 902 N N . PRO A 1 107 ? 13.122 -35.840 -12.980 1.00 38.53 107 PRO A N 1
ATOM 903 C CA . PRO A 1 107 ? 13.711 -35.299 -14.195 1.00 38.53 107 PRO A CA 1
ATOM 904 C C . PRO A 1 107 ? 13.132 -33.912 -14.518 1.00 38.53 107 PRO A C 1
ATOM 906 O O . PRO A 1 107 ? 11.984 -33.794 -14.932 1.00 38.53 107 PRO A O 1
ATOM 909 N N . LEU A 1 108 ? 13.978 -32.892 -14.330 1.00 45.16 108 LEU A N 1
ATOM 910 C CA . LEU A 1 108 ? 14.056 -31.594 -15.015 1.00 45.16 108 LEU A CA 1
ATOM 911 C C . LEU A 1 108 ? 12.743 -31.003 -15.547 1.00 45.16 108 LEU A C 1
ATOM 913 O O . LEU A 1 108 ? 12.475 -31.161 -16.732 1.00 45.16 108 LEU A O 1
ATOM 917 N N . LEU A 1 109 ? 12.046 -30.195 -14.739 1.00 39.25 109 LEU A N 1
ATOM 918 C CA . LEU A 1 109 ? 11.286 -29.015 -15.189 1.00 39.25 109 LEU A CA 1
ATOM 919 C C . LEU A 1 109 ? 11.051 -28.047 -14.002 1.00 39.25 109 LEU A C 1
ATOM 921 O O . LEU A 1 109 ? 9.920 -27.893 -13.556 1.00 39.25 109 LEU A O 1
ATOM 925 N N . HIS A 1 110 ? 12.090 -27.371 -13.487 1.00 39.56 110 HIS A N 1
ATOM 926 C CA . HIS A 1 110 ? 11.875 -26.174 -12.651 1.00 39.56 110 HIS A CA 1
ATOM 927 C C . HIS A 1 110 ? 11.836 -24.914 -13.544 1.00 39.56 110 HIS A C 1
ATOM 929 O O . HIS A 1 110 ? 12.804 -24.631 -14.256 1.00 39.56 110 HIS A O 1
ATOM 935 N N . PRO A 1 111 ? 10.717 -24.166 -13.566 1.00 41.72 111 PRO A N 1
ATOM 936 C CA . PRO A 1 111 ? 10.406 -23.150 -14.569 1.00 41.72 111 PRO A CA 1
ATOM 937 C C . PRO A 1 111 ? 10.975 -21.765 -14.223 1.00 41.72 111 PRO A C 1
ATOM 939 O O . PRO A 1 111 ? 10.281 -20.760 -14.332 1.00 41.72 111 PRO A O 1
ATOM 942 N N . LEU A 1 112 ? 12.265 -21.656 -13.896 1.00 41.62 112 LEU A N 1
ATOM 943 C CA . LEU A 1 112 ? 12.931 -20.341 -13.797 1.00 41.62 112 LEU A CA 1
ATOM 944 C C . LEU A 1 112 ? 13.262 -19.729 -15.173 1.00 41.62 112 LEU A C 1
ATOM 946 O O . LEU A 1 112 ? 14.051 -18.795 -15.289 1.00 41.62 112 LEU A O 1
ATOM 950 N N . GLN A 1 113 ? 12.652 -20.250 -16.239 1.00 45.25 113 GLN A N 1
ATOM 951 C CA . GLN A 1 113 ? 12.961 -19.881 -17.617 1.00 45.25 113 GLN A CA 1
ATOM 952 C C . GLN A 1 113 ? 11.722 -19.751 -18.503 1.00 45.25 113 GLN A C 1
ATOM 954 O O . GLN A 1 113 ? 11.783 -19.957 -19.714 1.00 45.25 113 GLN A O 1
ATOM 959 N N . GLN A 1 114 ? 10.589 -19.386 -17.908 1.00 46.34 114 GLN A N 1
ATOM 960 C CA . GLN A 1 114 ? 9.431 -18.930 -18.663 1.00 46.34 114 GLN A CA 1
ATOM 961 C C . GLN A 1 114 ? 8.913 -17.624 -18.063 1.00 46.34 114 GLN A C 1
ATOM 963 O O . GLN A 1 114 ? 7.867 -17.588 -17.428 1.00 46.34 114 GLN A O 1
ATOM 968 N N . CYS A 1 115 ? 9.596 -16.512 -18.355 1.00 46.62 115 CYS A N 1
ATOM 969 C CA . CYS A 1 115 ? 8.842 -15.297 -18.653 1.00 46.62 115 CYS A CA 1
ATOM 970 C C . CYS A 1 115 ? 7.939 -15.672 -19.830 1.00 46.62 115 CYS A C 1
ATOM 972 O O . CYS A 1 115 ? 8.399 -15.698 -20.975 1.00 46.62 115 CYS A O 1
ATOM 974 N N . ALA A 1 116 ? 6.703 -16.094 -19.558 1.00 55.88 116 ALA A N 1
ATOM 975 C CA . ALA A 1 116 ? 5.781 -16.442 -20.621 1.00 55.88 116 ALA A CA 1
ATOM 976 C C . ALA A 1 116 ? 5.658 -15.202 -21.510 1.00 55.88 116 ALA A C 1
ATOM 978 O O . ALA A 1 116 ? 5.287 -14.124 -21.039 1.00 55.88 116 ALA A O 1
ATOM 979 N N . ALA A 1 117 ? 6.060 -15.331 -22.777 1.00 64.81 117 ALA A N 1
ATOM 980 C CA . ALA A 1 117 ? 5.987 -14.225 -23.717 1.00 64.81 117 ALA A CA 1
ATOM 981 C C . ALA A 1 117 ? 4.561 -13.647 -23.691 1.00 64.81 117 ALA A C 1
ATOM 983 O O . ALA A 1 117 ? 3.599 -14.426 -23.627 1.00 64.81 117 ALA A O 1
ATOM 984 N N . PRO A 1 118 ? 4.400 -12.312 -23.728 1.00 75.38 118 PRO A N 1
ATOM 985 C CA . PRO A 1 118 ? 3.082 -11.707 -23.657 1.00 75.38 118 PRO A CA 1
ATOM 986 C C . PRO A 1 118 ? 2.186 -12.289 -24.754 1.00 75.38 118 PRO A C 1
ATOM 988 O O . PRO A 1 118 ? 2.535 -12.321 -25.936 1.00 75.38 118 PRO A O 1
ATOM 991 N N . GLN A 1 119 ? 1.015 -12.770 -24.352 1.00 82.31 119 GLN A N 1
ATOM 992 C CA . GLN A 1 119 ? 0.011 -13.324 -25.243 1.00 82.31 119 GLN A CA 1
ATOM 993 C C . GLN A 1 119 ? -0.784 -12.185 -25.874 1.00 82.31 119 GLN A C 1
ATOM 995 O O . GLN A 1 119 ? -1.516 -11.447 -25.207 1.00 82.31 119 GLN A O 1
ATOM 1000 N N . ILE A 1 120 ? -0.664 -12.067 -27.190 1.00 86.75 120 ILE A N 1
ATOM 1001 C CA . ILE A 1 120 ? -1.371 -11.078 -28.002 1.00 86.75 120 ILE A CA 1
ATOM 1002 C C . ILE A 1 120 ? -2.347 -11.816 -28.927 1.00 86.75 120 ILE A C 1
ATOM 1004 O O . ILE A 1 120 ? -2.153 -12.984 -29.270 1.00 86.75 120 ILE A O 1
ATOM 1008 N N . ALA A 1 121 ? -3.436 -11.152 -29.316 1.00 84.88 121 ALA A N 1
ATOM 1009 C CA . ALA A 1 121 ? -4.367 -11.698 -30.297 1.00 84.88 121 ALA A CA 1
ATOM 1010 C C . ALA A 1 121 ? -3.655 -12.000 -31.628 1.00 84.88 121 ALA A C 1
ATOM 1012 O O . ALA A 1 121 ? -2.799 -11.242 -32.069 1.00 84.88 121 ALA A O 1
ATOM 1013 N N . LYS A 1 122 ? -4.064 -13.077 -32.310 1.00 86.06 122 LYS A N 1
ATOM 1014 C CA . LYS A 1 122 ? -3.495 -13.464 -33.615 1.00 86.06 122 LYS A CA 1
ATOM 1015 C C . LYS A 1 122 ? -3.690 -12.397 -34.700 1.00 86.06 122 LYS A C 1
ATOM 1017 O O . LYS A 1 122 ? -2.911 -12.335 -35.645 1.00 86.06 122 LYS A O 1
ATOM 1022 N N . TYR A 1 123 ? -4.742 -11.592 -34.576 1.00 87.94 123 TYR A N 1
ATOM 1023 C CA . TYR A 1 123 ? -5.085 -10.542 -35.526 1.00 87.94 123 TYR A CA 1
ATOM 1024 C C . TYR A 1 123 ? -5.302 -9.221 -34.787 1.00 87.94 123 TYR A C 1
ATOM 1026 O O . TYR A 1 123 ? -5.960 -9.219 -33.739 1.00 87.94 123 TYR A O 1
ATOM 1034 N N . PRO A 1 124 ? -4.781 -8.102 -35.317 1.00 88.44 124 PRO A N 1
ATOM 1035 C CA . PRO A 1 124 ? -4.955 -6.804 -34.695 1.00 88.44 124 PRO A CA 1
ATOM 1036 C C . PRO A 1 124 ? -6.421 -6.364 -34.807 1.00 88.44 124 PRO A C 1
ATOM 1038 O O . PRO A 1 124 ? -7.006 -6.447 -35.889 1.00 88.44 124 PRO A O 1
ATOM 1041 N N . PRO A 1 125 ? -7.028 -5.842 -33.728 1.00 84.69 125 PRO A N 1
ATOM 1042 C CA . PRO A 1 125 ? -8.362 -5.246 -33.794 1.00 84.69 125 PRO A CA 1
ATOM 1043 C C . PRO A 1 125 ? -8.396 -4.016 -34.713 1.00 84.69 125 PRO A C 1
ATOM 1045 O O . PRO A 1 125 ? -9.445 -3.669 -35.257 1.00 84.69 125 PRO A O 1
ATOM 1048 N N . TYR A 1 126 ? -7.248 -3.363 -34.907 1.00 86.31 126 TYR A N 1
ATOM 1049 C CA . TYR A 1 126 ? -7.107 -2.171 -35.728 1.00 86.31 126 TYR A CA 1
ATOM 1050 C C . TYR A 1 126 ? -5.902 -2.301 -36.679 1.00 86.31 126 TYR A C 1
ATOM 1052 O O . TYR A 1 126 ? -4.835 -1.754 -36.390 1.00 86.31 126 TYR A O 1
ATOM 1060 N N . PRO A 1 127 ? -6.046 -3.016 -37.809 1.00 87.75 127 PRO A N 1
ATOM 1061 C CA . PRO A 1 127 ? -4.971 -3.178 -38.783 1.00 87.75 127 PRO A CA 1
ATOM 1062 C C . PRO A 1 127 ? -4.685 -1.881 -39.556 1.00 87.75 127 PRO A C 1
ATOM 1064 O O . PRO A 1 127 ? -5.603 -1.117 -39.872 1.00 87.75 127 PRO A O 1
ATOM 1067 N N . GLY A 1 128 ? -3.417 -1.651 -39.902 1.00 87.88 128 GLY A N 1
ATOM 1068 C CA . GLY A 1 128 ? -2.975 -0.625 -40.850 1.00 87.88 128 GLY A CA 1
ATOM 1069 C C . GLY A 1 128 ? -3.357 0.814 -40.489 1.00 87.88 128 GLY A C 1
ATOM 1070 O O . GLY A 1 128 ? -3.657 1.614 -41.383 1.00 87.88 128 GLY A O 1
ATOM 1071 N N . ARG A 1 129 ? -3.375 1.158 -39.198 1.00 88.19 129 ARG A N 1
ATOM 1072 C CA . ARG A 1 129 ? -3.749 2.492 -38.714 1.00 88.19 129 ARG A CA 1
ATOM 1073 C C . ARG A 1 129 ? -2.662 3.520 -39.022 1.00 88.19 129 ARG A C 1
ATOM 1075 O O . ARG A 1 129 ? -1.498 3.260 -38.725 1.00 88.19 129 ARG A O 1
ATOM 1082 N N . PRO A 1 130 ? -3.012 4.687 -39.595 1.00 90.31 130 PRO A N 1
ATOM 1083 C CA . PRO A 1 130 ? -2.036 5.737 -39.844 1.00 90.31 130 PRO A CA 1
ATOM 1084 C C . PRO A 1 130 ? -1.556 6.360 -38.529 1.00 90.31 130 PRO A C 1
ATOM 1086 O O . PRO A 1 130 ? -2.339 6.497 -37.586 1.00 90.31 130 PRO A O 1
ATOM 1089 N N . LEU A 1 131 ? -0.288 6.774 -38.489 1.00 87.00 131 LEU A N 1
ATOM 1090 C CA . LEU A 1 131 ? 0.344 7.328 -37.282 1.00 87.00 131 LEU A CA 1
ATOM 1091 C C . LEU A 1 131 ? -0.417 8.533 -36.707 1.00 87.00 131 LEU A C 1
ATOM 1093 O O . LEU A 1 131 ? -0.628 8.601 -35.501 1.00 87.00 131 LEU A O 1
ATOM 1097 N N . SER A 1 132 ? -0.937 9.414 -37.564 1.00 87.06 132 SER A N 1
ATOM 1098 C CA . SER A 1 132 ? -1.723 10.585 -37.149 1.00 87.06 132 SER A CA 1
ATOM 1099 C C . SER A 1 132 ? -2.997 10.226 -36.375 1.00 87.06 132 SER A C 1
ATOM 1101 O O . SER A 1 132 ? -3.376 10.917 -35.434 1.00 87.06 132 SER A O 1
ATOM 1103 N N . VAL A 1 133 ? -3.656 9.123 -36.738 1.00 86.56 133 VAL A N 1
ATOM 1104 C CA . VAL A 1 133 ? -4.851 8.631 -36.035 1.00 86.56 133 VAL A CA 1
ATOM 1105 C C . VAL A 1 133 ? -4.458 8.004 -34.699 1.00 86.56 133 VAL A C 1
ATOM 1107 O O . VAL A 1 133 ? -5.184 8.157 -33.719 1.00 86.56 133 VAL A O 1
ATOM 1110 N N . ILE A 1 134 ? -3.306 7.333 -34.632 1.00 86.38 134 ILE A N 1
ATOM 1111 C CA . ILE A 1 134 ? -2.789 6.769 -33.380 1.00 86.38 134 ILE A CA 1
ATOM 1112 C C . ILE A 1 134 ? -2.511 7.898 -32.381 1.00 86.38 134 ILE A C 1
ATOM 1114 O O . ILE A 1 134 ? -3.024 7.855 -31.266 1.00 86.38 134 ILE A O 1
ATOM 1118 N N . GLU A 1 135 ? -1.798 8.943 -32.801 1.00 88.38 135 GLU A N 1
ATOM 1119 C CA . GLU A 1 135 ? -1.458 10.098 -31.958 1.00 88.38 135 GLU A CA 1
ATOM 1120 C C . GLU A 1 135 ? -2.697 10.773 -31.362 1.00 88.38 135 GLU A C 1
ATOM 1122 O O . GLU A 1 135 ? -2.754 11.047 -30.159 1.00 88.38 135 GLU A O 1
ATOM 1127 N N . GLN A 1 136 ? -3.720 10.980 -32.196 1.00 86.50 136 GLN A N 1
ATOM 1128 C CA . GLN A 1 136 ? -4.968 11.634 -31.804 1.00 86.50 136 GLN A CA 1
ATOM 1129 C C . GLN A 1 136 ? -5.808 10.774 -30.855 1.00 86.50 136 GLN A C 1
ATOM 1131 O O . GLN A 1 136 ? -6.304 11.267 -29.841 1.00 86.50 136 GLN A O 1
ATOM 1136 N N . HIS A 1 137 ? -5.981 9.486 -31.159 1.00 84.06 137 HIS A N 1
ATOM 1137 C CA . HIS A 1 137 ? -6.909 8.629 -30.416 1.00 84.06 137 HIS A CA 1
ATOM 1138 C C . HIS A 1 137 ? -6.293 7.973 -29.174 1.00 84.06 137 HIS A C 1
ATOM 1140 O O . HIS A 1 137 ? -7.034 7.653 -28.236 1.00 84.06 137 HIS A O 1
ATOM 1146 N N . HIS A 1 138 ? -4.967 7.799 -29.145 1.00 80.44 138 HIS A N 1
ATOM 1147 C CA . HIS A 1 138 ? -4.231 7.167 -28.044 1.00 80.44 138 HIS A CA 1
ATOM 1148 C C . HIS A 1 138 ? -3.543 8.167 -27.102 1.00 80.44 138 HIS A C 1
ATOM 1150 O O . HIS A 1 138 ? -2.728 7.761 -26.280 1.00 80.44 138 HIS A O 1
ATOM 1156 N N . LYS A 1 139 ? -3.871 9.467 -27.193 1.00 79.44 139 LYS A N 1
ATOM 1157 C CA . LYS A 1 139 ? -3.287 10.532 -26.352 1.00 79.44 139 LYS A CA 1
ATOM 1158 C C . LYS A 1 139 ? -1.748 10.528 -26.350 1.00 79.44 139 LYS A C 1
ATOM 1160 O O . LYS A 1 139 ? -1.126 10.824 -25.334 1.00 79.44 139 LYS A O 1
ATOM 1165 N N . SER A 1 140 ? -1.136 10.206 -27.488 1.00 82.38 140 SER A N 1
ATOM 1166 C CA . SER A 1 140 ? 0.319 10.128 -27.639 1.00 82.38 140 SER A CA 1
ATOM 1167 C C . SER A 1 140 ? 0.768 11.122 -28.713 1.00 82.38 140 SER A C 1
ATOM 1169 O O . SER A 1 140 ? 0.982 10.732 -29.852 1.00 82.38 140 SER A O 1
ATOM 1171 N N . PRO A 1 141 ? 0.855 12.429 -28.405 1.00 84.00 141 PRO A N 1
ATOM 1172 C CA . PRO A 1 141 ? 1.074 13.468 -29.416 1.00 84.00 141 PRO A CA 1
ATOM 1173 C C . PRO A 1 141 ? 2.482 13.454 -30.029 1.00 84.00 141 PRO A C 1
ATOM 1175 O O . PRO A 1 141 ? 2.684 14.022 -31.096 1.00 84.00 141 PRO A O 1
ATOM 1178 N N . SER A 1 142 ? 3.449 12.821 -29.361 1.00 86.56 142 SER A N 1
ATOM 1179 C CA . SER A 1 142 ? 4.841 12.724 -29.816 1.00 86.56 142 SER A CA 1
ATOM 1180 C C . SER A 1 142 ? 5.170 11.374 -30.453 1.00 86.56 142 SER A C 1
ATOM 1182 O O . SER A 1 142 ? 6.327 11.140 -30.790 1.00 86.56 142 SER A O 1
ATOM 1184 N N . PHE A 1 143 ? 4.181 10.494 -30.657 1.00 87.00 143 PHE A N 1
ATOM 1185 C CA . PHE A 1 143 ? 4.421 9.105 -31.053 1.00 87.00 143 PHE A CA 1
ATOM 1186 C C . PHE A 1 143 ? 5.280 8.972 -32.315 1.00 87.00 143 PHE A C 1
ATOM 1188 O O . PHE A 1 143 ? 6.237 8.203 -32.325 1.00 87.00 143 PHE A O 1
ATOM 1195 N N . SER A 1 144 ? 4.994 9.736 -33.375 1.00 87.31 144 SER A N 1
ATOM 1196 C CA . SER A 1 144 ? 5.782 9.668 -34.613 1.00 87.31 144 SER A CA 1
ATOM 1197 C C . SER A 1 144 ? 7.221 10.123 -34.404 1.00 87.31 144 SER A C 1
ATOM 1199 O O . SER A 1 144 ? 8.124 9.603 -35.054 1.00 87.31 144 SER A O 1
ATOM 1201 N N . LYS A 1 145 ? 7.452 11.096 -33.519 1.00 86.88 145 LYS A N 1
ATOM 1202 C CA . LYS A 1 145 ? 8.798 11.566 -33.185 1.00 86.88 145 LYS A CA 1
ATOM 1203 C C . LYS A 1 145 ? 9.547 10.516 -32.367 1.00 86.88 145 LYS A C 1
ATOM 1205 O O . LYS A 1 145 ? 10.656 10.148 -32.738 1.00 86.88 145 LYS A O 1
ATOM 1210 N N . ASP A 1 146 ? 8.912 9.985 -31.329 1.00 87.25 146 ASP A N 1
ATOM 1211 C CA . ASP A 1 146 ? 9.500 8.965 -30.458 1.00 87.25 146 ASP A CA 1
ATOM 1212 C C . ASP A 1 146 ? 9.815 7.686 -31.249 1.00 87.25 146 ASP A C 1
ATOM 1214 O O . ASP A 1 146 ? 10.862 7.071 -31.061 1.00 87.25 146 ASP A O 1
ATOM 1218 N N . LEU A 1 147 ? 8.961 7.326 -32.214 1.00 87.44 147 LEU A N 1
ATOM 1219 C CA . LEU A 1 147 ? 9.201 6.213 -33.129 1.00 87.44 147 LEU A CA 1
ATOM 1220 C C . LEU A 1 147 ? 10.406 6.464 -34.048 1.00 87.44 147 LEU A C 1
ATOM 1222 O O . LEU A 1 147 ? 11.173 5.536 -34.308 1.00 87.44 147 LEU A O 1
ATOM 1226 N N . ARG A 1 148 ? 10.608 7.698 -34.535 1.00 87.38 148 ARG A N 1
ATOM 1227 C CA . ARG A 1 148 ? 11.817 8.051 -35.302 1.00 87.38 148 ARG A CA 1
ATOM 1228 C C . ARG A 1 148 ? 13.067 7.925 -34.447 1.00 87.38 148 ARG A C 1
ATOM 1230 O O . ARG A 1 148 ? 14.029 7.312 -34.900 1.00 87.38 148 ARG A O 1
ATOM 1237 N N . ASP A 1 149 ? 13.038 8.475 -33.237 1.00 86.62 149 ASP A N 1
ATOM 1238 C CA . ASP A 1 149 ? 14.158 8.409 -32.297 1.00 86.62 149 ASP A CA 1
ATOM 1239 C C . ASP A 1 149 ? 14.496 6.946 -31.962 1.00 86.62 149 ASP A C 1
ATOM 1241 O O . ASP A 1 149 ? 15.659 6.543 -32.048 1.00 86.62 149 ASP A O 1
ATOM 1245 N N . TYR A 1 150 ? 13.475 6.125 -31.694 1.00 86.25 150 TYR A N 1
ATOM 1246 C CA . TYR A 1 150 ? 13.621 4.693 -31.435 1.00 86.25 150 TYR A CA 1
ATOM 1247 C C . TYR A 1 150 ? 14.238 3.950 -32.624 1.00 86.25 150 TYR A C 1
ATOM 1249 O O . TYR A 1 150 ? 15.243 3.263 -32.468 1.00 86.25 150 TYR A O 1
ATOM 1257 N N . LEU A 1 151 ? 13.700 4.116 -33.837 1.00 86.50 151 LEU A N 1
ATOM 1258 C CA . LEU A 1 151 ? 14.239 3.455 -35.031 1.00 86.50 151 LEU A CA 1
ATOM 1259 C C . LEU A 1 151 ? 15.653 3.937 -35.382 1.00 86.50 151 LEU A C 1
ATOM 1261 O O . LEU A 1 151 ? 16.459 3.155 -35.890 1.00 86.50 151 LEU A O 1
ATOM 1265 N N . ASN A 1 152 ? 15.973 5.204 -35.110 1.00 86.75 152 ASN A N 1
ATOM 1266 C CA . ASN A 1 152 ? 17.306 5.752 -35.338 1.00 86.75 152 ASN A CA 1
ATOM 1267 C C . ASN A 1 152 ? 18.361 5.094 -34.434 1.00 86.75 152 ASN A C 1
ATOM 1269 O O . ASN A 1 152 ? 19.491 4.908 -34.882 1.00 86.75 152 ASN A O 1
ATOM 1273 N N . ALA A 1 153 ? 17.991 4.668 -33.220 1.00 84.62 153 ALA A N 1
ATOM 1274 C CA . ALA A 1 153 ? 18.890 3.966 -32.300 1.00 84.62 153 ALA A CA 1
ATOM 1275 C C . ALA A 1 153 ? 19.397 2.617 -32.849 1.00 84.62 153 ALA A C 1
ATOM 1277 O O . ALA A 1 153 ? 20.505 2.200 -32.524 1.00 84.62 153 ALA A O 1
ATOM 1278 N N . PHE A 1 154 ? 18.632 1.956 -33.726 1.00 82.69 154 PHE A N 1
ATOM 1279 C CA . PHE A 1 154 ? 19.028 0.682 -34.345 1.00 82.69 154 PHE A CA 1
ATOM 1280 C C . PHE A 1 154 ? 19.849 0.850 -35.633 1.00 82.69 154 PHE A C 1
ATOM 1282 O O . PHE A 1 154 ? 20.259 -0.140 -36.248 1.00 82.69 154 PHE A O 1
ATOM 1289 N N . ARG A 1 155 ? 20.092 2.085 -36.095 1.00 83.12 155 ARG A N 1
ATOM 1290 C CA . ARG A 1 155 ? 20.878 2.327 -37.313 1.00 83.12 155 ARG A CA 1
ATOM 1291 C C . ARG A 1 155 ? 22.372 2.270 -37.005 1.00 83.12 155 ARG A C 1
ATOM 1293 O O . ARG A 1 155 ? 22.841 2.860 -36.043 1.00 83.12 155 ARG A O 1
ATOM 1300 N N . LYS A 1 156 ? 23.145 1.652 -37.907 1.00 83.19 156 LYS A N 1
ATOM 1301 C CA . LYS A 1 156 ? 24.622 1.637 -37.836 1.00 83.19 156 LYS A CA 1
ATOM 1302 C C . LYS A 1 156 ? 25.234 3.046 -37.849 1.00 83.19 156 LYS A C 1
ATOM 1304 O O . LYS A 1 156 ? 26.228 3.276 -37.178 1.00 83.19 156 LYS A O 1
ATOM 1309 N N . ASN A 1 157 ? 24.620 3.962 -38.603 1.00 85.19 157 ASN A N 1
ATOM 1310 C CA . ASN A 1 157 ? 24.973 5.380 -38.659 1.00 85.19 157 ASN A CA 1
ATOM 1311 C C . ASN A 1 157 ? 23.728 6.196 -38.268 1.00 85.19 157 ASN A C 1
ATOM 1313 O O . ASN A 1 157 ? 22.860 6.394 -39.127 1.00 85.19 157 ASN A O 1
ATOM 1317 N N . PRO A 1 158 ? 23.587 6.597 -36.995 1.00 83.81 158 PRO A N 1
ATOM 1318 C CA . PRO A 1 158 ? 22.432 7.355 -36.532 1.00 83.81 158 PRO A CA 1
ATOM 1319 C C . PRO A 1 158 ? 22.464 8.787 -37.074 1.00 83.81 158 PRO A C 1
ATOM 1321 O O . PRO A 1 158 ? 23.515 9.427 -37.121 1.00 83.81 158 PRO A O 1
ATOM 1324 N N . TYR A 1 159 ? 21.297 9.301 -37.459 1.00 83.75 159 TYR A N 1
ATOM 1325 C CA . TYR A 1 159 ? 21.136 10.710 -37.808 1.00 83.75 159 TYR A CA 1
ATOM 1326 C C . TYR A 1 159 ? 21.290 11.598 -36.576 1.00 83.75 159 TYR A C 1
ATOM 1328 O O . TYR A 1 159 ? 20.934 11.205 -35.460 1.00 83.75 159 TYR A O 1
ATOM 1336 N N . SER A 1 160 ? 21.790 12.816 -36.779 1.00 82.75 160 SER A N 1
ATOM 1337 C CA . SER A 1 160 ? 21.824 13.830 -35.731 1.00 82.75 160 SER A CA 1
ATOM 1338 C C . SER A 1 160 ? 20.408 14.281 -35.372 1.00 82.75 160 SER A C 1
ATOM 1340 O O . SER A 1 160 ? 19.489 14.242 -36.188 1.00 82.75 160 SER A O 1
ATOM 1342 N N . ARG A 1 161 ? 20.226 14.794 -34.152 1.00 78.38 161 ARG A N 1
ATOM 1343 C CA . ARG A 1 161 ? 18.910 15.216 -33.642 1.00 78.38 161 ARG A CA 1
ATOM 1344 C C . ARG A 1 161 ? 18.181 16.216 -34.550 1.00 78.38 161 ARG A C 1
ATOM 1346 O O . ARG A 1 161 ? 16.962 16.206 -34.604 1.00 78.38 161 ARG A O 1
ATOM 1353 N N . ARG A 1 162 ? 18.927 17.055 -35.280 1.00 78.56 162 ARG A N 1
ATOM 1354 C CA . ARG A 1 162 ? 18.372 18.024 -36.239 1.00 78.56 162 ARG A CA 1
ATOM 1355 C C . ARG A 1 162 ? 17.909 17.379 -37.542 1.00 78.56 162 ARG A C 1
ATOM 1357 O O . ARG A 1 162 ? 17.016 17.912 -38.177 1.00 78.56 162 ARG A O 1
ATOM 1364 N N . GLU A 1 163 ? 18.515 16.271 -37.948 1.00 80.00 163 GLU A N 1
ATOM 1365 C CA . GLU A 1 163 ? 18.166 15.552 -39.178 1.00 80.00 163 GLU A CA 1
ATOM 1366 C C . GLU A 1 163 ? 16.953 14.634 -38.971 1.00 80.00 163 GLU A C 1
ATOM 1368 O O . GLU A 1 163 ? 16.163 14.449 -39.892 1.00 80.00 163 GLU A O 1
ATOM 1373 N N . ILE A 1 164 ? 16.763 14.110 -37.753 1.00 80.62 164 ILE A N 1
ATOM 1374 C CA . ILE A 1 164 ? 15.635 13.230 -37.400 1.00 80.62 164 ILE A CA 1
ATOM 1375 C C . ILE A 1 164 ? 14.283 13.950 -37.520 1.00 80.62 164 ILE A C 1
ATOM 1377 O O . ILE A 1 164 ? 13.300 13.356 -37.970 1.00 80.62 164 ILE A O 1
ATOM 1381 N N . ASP A 1 165 ? 14.222 15.231 -37.148 1.00 77.25 165 ASP A N 1
ATOM 1382 C CA . ASP A 1 165 ? 12.975 16.004 -37.172 1.00 77.25 165 ASP A CA 1
ATOM 1383 C C . ASP A 1 165 ? 12.399 16.154 -38.595 1.00 77.25 165 ASP A C 1
ATOM 1385 O O . ASP A 1 165 ? 11.179 16.237 -38.748 1.00 77.25 165 ASP A O 1
ATOM 1389 N N . PHE A 1 166 ? 13.254 16.110 -39.626 1.00 75.50 166 PHE A N 1
ATOM 1390 C CA . PHE A 1 166 ? 12.879 16.230 -41.044 1.00 75.50 166 PHE A CA 1
ATOM 1391 C C . PHE A 1 166 ? 12.846 14.891 -41.792 1.00 75.50 166 PHE A C 1
ATOM 1393 O O . PHE A 1 166 ? 12.596 14.868 -42.997 1.00 75.50 166 PHE A O 1
ATOM 1400 N N . TYR A 1 167 ? 13.121 13.778 -41.111 1.00 76.31 167 TYR A N 1
ATOM 1401 C CA . TYR A 1 167 ? 13.115 12.462 -41.732 1.00 76.31 167 TYR A CA 1
ATOM 1402 C C . TYR A 1 167 ? 11.701 11.876 -41.754 1.00 76.31 167 TYR A C 1
ATOM 1404 O O . TYR A 1 167 ? 11.095 11.640 -40.705 1.00 76.31 167 TYR A O 1
ATOM 1412 N N . ASP A 1 168 ? 11.195 11.584 -42.950 1.00 76.88 168 ASP A N 1
ATOM 1413 C CA . ASP A 1 168 ? 9.939 10.859 -43.098 1.00 76.88 168 ASP A CA 1
ATOM 1414 C C . ASP A 1 168 ? 10.124 9.387 -42.725 1.00 76.88 168 ASP A C 1
ATOM 1416 O O . ASP A 1 168 ? 11.005 8.685 -43.232 1.00 76.88 168 ASP A O 1
ATOM 1420 N N . LEU A 1 169 ? 9.260 8.901 -41.832 1.00 77.56 169 LEU A N 1
ATOM 1421 C CA . LEU A 1 169 ? 9.247 7.496 -41.455 1.00 77.56 169 LEU A CA 1
ATOM 1422 C C . LEU A 1 169 ? 8.900 6.634 -42.680 1.00 77.56 169 LEU A C 1
ATOM 1424 O O . LEU A 1 169 ? 7.879 6.880 -43.327 1.00 77.56 169 LEU A O 1
ATOM 1428 N N . PRO A 1 170 ? 9.671 5.568 -42.958 1.00 79.06 170 PRO A N 1
ATOM 1429 C CA . PRO A 1 170 ? 9.357 4.643 -44.047 1.00 79.06 170 PRO A CA 1
ATOM 1430 C C . PRO A 1 170 ? 8.049 3.877 -43.794 1.00 79.06 170 PRO A C 1
ATOM 1432 O O . PRO A 1 170 ? 7.437 3.363 -44.727 1.00 79.06 170 PRO A O 1
ATOM 1435 N N . ILE A 1 171 ? 7.610 3.808 -42.534 1.00 83.62 171 ILE A N 1
ATOM 1436 C CA . ILE A 1 171 ? 6.383 3.142 -42.108 1.00 83.62 171 ILE A CA 1
ATOM 1437 C C . ILE A 1 171 ? 5.409 4.209 -41.611 1.00 83.62 171 ILE A C 1
ATOM 1439 O O . ILE A 1 171 ? 5.628 4.822 -40.572 1.00 83.62 171 ILE A O 1
ATOM 1443 N N . GLN A 1 172 ? 4.319 4.412 -42.351 1.00 85.25 172 GLN A N 1
ATOM 1444 C CA . GLN A 1 172 ? 3.267 5.379 -42.002 1.00 85.25 172 GLN A CA 1
ATOM 1445 C C . GLN A 1 172 ? 2.020 4.730 -41.394 1.00 85.25 172 GLN A C 1
ATOM 1447 O O . GLN A 1 172 ? 1.091 5.431 -40.986 1.00 85.25 172 GLN A O 1
ATOM 1452 N N . ARG A 1 173 ? 1.964 3.394 -41.372 1.00 90.25 173 ARG A N 1
ATOM 1453 C CA . ARG A 1 173 ? 0.821 2.617 -40.894 1.00 90.25 173 ARG A CA 1
ATOM 1454 C C . ARG A 1 173 ? 1.285 1.471 -40.014 1.00 90.25 173 ARG A C 1
ATOM 1456 O O . ARG A 1 173 ? 2.238 0.789 -40.374 1.00 90.25 173 ARG A O 1
ATOM 1463 N N . LEU A 1 174 ? 0.585 1.251 -38.907 1.00 89.31 174 LEU A N 1
ATOM 1464 C CA . LEU A 1 174 ? 0.888 0.198 -37.944 1.00 89.31 174 LEU A CA 1
ATOM 1465 C C . LEU A 1 174 ? -0.367 -0.589 -37.580 1.00 89.31 174 LEU A C 1
ATOM 1467 O O . LEU A 1 174 ? -1.475 -0.051 -37.531 1.00 89.31 174 LEU A O 1
ATOM 1471 N N . ASP A 1 175 ?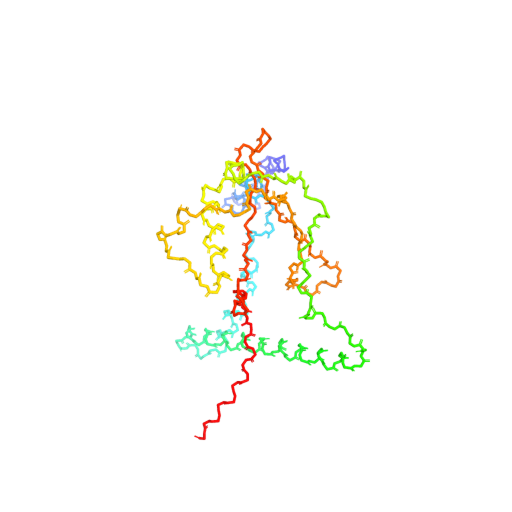 -0.170 -1.867 -37.294 1.00 89.88 175 ASP A N 1
ATOM 1472 C CA . ASP A 1 175 ? -1.193 -2.712 -36.701 1.00 89.88 175 ASP A CA 1
ATOM 1473 C C . ASP A 1 175 ? -1.257 -2.441 -35.197 1.00 89.88 175 ASP A C 1
ATOM 1475 O O . ASP A 1 175 ? -0.260 -2.577 -34.488 1.00 89.88 175 ASP A O 1
ATOM 1479 N N . VAL A 1 176 ? -2.430 -2.033 -34.707 1.00 88.88 176 VAL A N 1
ATOM 1480 C CA . VAL A 1 176 ? -2.610 -1.621 -33.310 1.00 88.88 176 VAL A CA 1
ATOM 1481 C C . VAL A 1 176 ? -3.385 -2.684 -32.543 1.00 88.88 176 VAL A C 1
ATOM 1483 O O . VAL A 1 176 ? -4.528 -3.015 -32.876 1.00 88.88 176 VAL A O 1
ATOM 1486 N N . TYR A 1 177 ? -2.764 -3.175 -31.473 1.00 89.44 177 TYR A N 1
ATOM 1487 C CA . TYR A 1 177 ? -3.365 -4.075 -30.495 1.00 89.44 177 TYR A CA 1
ATOM 1488 C C . TYR A 1 177 ? -3.815 -3.284 -29.272 1.00 89.44 177 TYR A C 1
ATOM 1490 O O . TYR A 1 177 ? -3.100 -2.417 -28.781 1.00 89.44 177 TYR A O 1
ATOM 1498 N N . SER A 1 178 ? -5.015 -3.581 -28.778 1.00 87.38 178 SER A N 1
ATOM 1499 C CA . SER A 1 178 ? -5.616 -2.848 -27.659 1.00 87.38 178 SER A CA 1
ATOM 1500 C C . SER A 1 178 ? -5.415 -3.514 -26.302 1.00 87.38 178 SER A C 1
ATOM 1502 O O . SER A 1 178 ? -5.783 -2.942 -25.279 1.00 87.38 178 SER A O 1
ATOM 1504 N N . GLN A 1 179 ? -4.924 -4.750 -26.285 1.00 89.06 179 GLN A N 1
ATOM 1505 C CA . GLN A 1 179 ? -4.671 -5.496 -25.063 1.00 89.06 179 GLN A CA 1
ATOM 1506 C C . GLN A 1 179 ? -3.676 -6.624 -25.310 1.00 89.06 179 GLN A C 1
ATOM 1508 O O . GLN A 1 179 ? -3.624 -7.185 -26.408 1.00 89.06 179 GLN A O 1
ATOM 1513 N N . PHE A 1 180 ? -2.959 -6.989 -24.258 1.00 88.06 180 PHE A N 1
ATOM 1514 C CA . PHE A 1 180 ? -2.160 -8.204 -24.195 1.00 88.06 180 PHE A CA 1
ATOM 1515 C C . PHE A 1 180 ? -2.294 -8.819 -22.805 1.00 88.06 180 PHE A C 1
ATOM 1517 O O . PHE A 1 180 ? -2.687 -8.144 -21.849 1.00 88.06 180 PHE A O 1
ATOM 1524 N N . LYS A 1 181 ? -2.016 -10.115 -22.708 1.00 86.06 181 LYS A N 1
ATOM 1525 C CA . LYS A 1 181 ? -1.990 -10.834 -21.437 1.00 86.06 181 LYS A CA 1
ATOM 1526 C C . LYS A 1 181 ? -0.574 -11.263 -21.126 1.00 86.06 181 LYS A C 1
ATOM 1528 O O . LYS A 1 181 ? 0.165 -11.602 -22.044 1.00 86.06 181 LYS A O 1
ATOM 1533 N N . PHE A 1 182 ? -0.204 -11.258 -19.862 1.00 83.25 182 PHE A N 1
ATOM 1534 C CA . PHE A 1 182 ? 1.082 -11.779 -19.429 1.00 83.25 182 PHE A CA 1
ATOM 1535 C C . PHE A 1 182 ? 0.926 -12.475 -18.081 1.00 83.25 182 PHE A C 1
ATOM 1537 O O . PHE A 1 182 ? -0.083 -12.308 -17.393 1.00 83.25 182 PHE A O 1
ATOM 1544 N N . HIS A 1 183 ? 1.921 -13.283 -17.751 1.00 74.31 183 HIS A N 1
ATOM 1545 C CA . HIS A 1 183 ? 1.976 -14.049 -16.518 1.00 74.31 183 HIS A CA 1
ATOM 1546 C C . HIS A 1 183 ? 3.091 -13.448 -15.665 1.00 74.31 183 HIS A C 1
ATOM 1548 O O . HIS A 1 183 ? 4.263 -13.708 -15.956 1.00 74.31 183 HIS A O 1
ATOM 1554 N N . PRO A 1 184 ? 2.776 -12.568 -14.699 1.00 66.44 184 PRO A N 1
ATOM 1555 C CA . PRO A 1 184 ? 3.767 -12.161 -13.714 1.00 66.44 184 PRO A CA 1
ATOM 1556 C C . PRO A 1 184 ? 4.206 -13.381 -12.894 1.00 66.44 184 PRO A C 1
ATOM 1558 O O . PRO A 1 184 ? 3.452 -14.340 -12.731 1.00 66.44 184 PRO A O 1
ATOM 1561 N N . HIS A 1 185 ? 5.436 -13.355 -12.381 1.00 61.12 185 HIS A N 1
ATOM 1562 C CA . HIS A 1 185 ? 5.850 -14.346 -11.392 1.00 61.12 185 HIS A CA 1
ATOM 1563 C C . HIS A 1 185 ? 4.967 -14.197 -10.152 1.00 61.12 185 HIS A C 1
ATOM 1565 O O . HIS A 1 185 ? 4.897 -13.102 -9.590 1.00 61.12 185 HIS A O 1
ATOM 1571 N N . SER A 1 186 ? 4.308 -15.285 -9.747 1.00 55.62 186 SER A N 1
ATOM 1572 C CA . SER A 1 186 ? 3.560 -15.312 -8.493 1.00 55.62 186 SER A CA 1
ATOM 1573 C C . SER A 1 186 ? 4.514 -15.013 -7.337 1.00 55.62 186 SER A C 1
ATOM 1575 O O . SER A 1 186 ? 5.608 -15.571 -7.267 1.00 55.62 186 SER A O 1
ATOM 1577 N N . LEU A 1 187 ? 4.108 -14.114 -6.441 1.00 53.66 187 LEU A N 1
ATOM 1578 C CA . LEU A 1 187 ? 4.816 -13.849 -5.182 1.00 53.66 187 LEU A CA 1
ATOM 1579 C C . LEU A 1 187 ? 4.475 -14.888 -4.101 1.00 53.66 187 LEU A C 1
ATOM 1581 O O . LEU A 1 187 ? 5.041 -14.848 -3.009 1.00 53.66 187 LEU A O 1
ATOM 1585 N N . HIS A 1 188 ? 3.536 -15.788 -4.394 1.00 52.41 188 HIS A N 1
ATOM 1586 C CA . HIS A 1 188 ? 3.059 -16.832 -3.500 1.00 52.41 188 HIS A CA 1
ATOM 1587 C C . HIS A 1 188 ? 3.202 -18.200 -4.169 1.00 52.41 188 HIS A C 1
ATOM 1589 O O . HIS A 1 188 ? 2.821 -18.365 -5.331 1.00 52.41 188 HIS A O 1
ATOM 1595 N N . ASP A 1 189 ? 3.708 -19.182 -3.426 1.00 51.62 189 ASP A N 1
ATOM 1596 C CA . ASP A 1 189 ? 3.756 -20.587 -3.841 1.00 51.62 189 ASP A CA 1
ATOM 1597 C C . ASP A 1 189 ? 2.357 -21.218 -3.752 1.00 51.62 189 ASP A C 1
ATOM 1599 O O . ASP A 1 189 ? 2.123 -22.164 -3.004 1.00 51.62 189 ASP A O 1
ATOM 1603 N N . ASP A 1 190 ? 1.394 -20.657 -4.486 1.00 52.12 190 ASP A N 1
ATOM 1604 C CA . ASP A 1 190 ? 0.081 -21.264 -4.682 1.00 52.12 190 ASP A CA 1
ATOM 1605 C C . ASP A 1 190 ? 0.153 -22.191 -5.908 1.00 52.12 190 ASP A C 1
ATOM 1607 O O . ASP A 1 190 ? 0.186 -21.708 -7.045 1.00 52.12 190 ASP A O 1
ATOM 1611 N N . PRO A 1 191 ? 0.156 -23.526 -5.727 1.00 51.31 191 PRO A N 1
ATOM 1612 C CA . PRO A 1 191 ? 0.318 -24.479 -6.828 1.00 51.31 191 PRO A CA 1
ATOM 1613 C C . PRO A 1 191 ? -0.848 -24.471 -7.835 1.00 51.31 191 PRO A C 1
ATOM 1615 O O . PRO A 1 191 ? -0.690 -24.971 -8.947 1.00 51.31 191 PRO A O 1
ATOM 1618 N N . ASP A 1 192 ? -1.990 -23.871 -7.480 1.00 53.19 192 ASP A N 1
ATOM 1619 C CA . ASP A 1 192 ? -3.191 -23.773 -8.325 1.00 53.19 192 ASP A CA 1
ATOM 1620 C C . ASP A 1 192 ? -3.444 -22.350 -8.882 1.00 53.19 192 ASP A C 1
ATOM 1622 O O . ASP A 1 192 ? -4.404 -22.123 -9.628 1.00 53.19 192 ASP A O 1
ATOM 1626 N N . GLY A 1 193 ? -2.602 -21.371 -8.530 1.00 52.78 193 GLY A N 1
ATOM 1627 C CA . GLY A 1 193 ? -2.802 -19.952 -8.831 1.00 52.78 193 GLY A CA 1
ATOM 1628 C C . GLY A 1 193 ? -2.087 -19.483 -10.098 1.00 52.78 193 GLY A C 1
ATOM 1629 O O . GLY A 1 193 ? -1.073 -18.799 -10.019 1.00 52.78 193 GLY A O 1
ATOM 1630 N N . GLU A 1 194 ? -2.611 -19.786 -11.291 1.00 57.12 194 GLU A N 1
ATOM 1631 C CA . GLU A 1 194 ? -2.158 -19.084 -12.503 1.00 57.12 194 GLU A CA 1
ATOM 1632 C C . GLU A 1 194 ? -2.654 -17.623 -12.488 1.00 57.12 194 GLU A C 1
ATOM 1634 O O . GLU A 1 194 ? -3.712 -17.302 -13.043 1.00 57.12 194 GLU A O 1
ATOM 1639 N N . GLU A 1 195 ? -1.895 -16.713 -11.876 1.00 60.41 195 GLU A N 1
ATOM 1640 C CA . GLU A 1 195 ? -2.153 -15.278 -11.996 1.00 60.41 195 GLU A CA 1
ATOM 1641 C C . GLU A 1 195 ? -1.920 -14.828 -13.448 1.00 60.41 195 GLU A C 1
ATOM 1643 O O . GLU A 1 195 ? -0.822 -14.902 -14.006 1.00 60.41 195 GLU A O 1
ATOM 1648 N N . ARG A 1 196 ? -3.001 -14.394 -14.106 1.00 70.31 196 ARG A N 1
ATOM 1649 C CA . ARG A 1 196 ? -2.983 -13.894 -15.485 1.00 70.31 196 ARG A CA 1
ATOM 1650 C C . ARG A 1 196 ? -3.410 -12.442 -15.509 1.00 70.31 196 ARG A C 1
ATOM 1652 O O . ARG A 1 196 ? -4.604 -12.142 -15.427 1.00 70.31 196 ARG A O 1
ATOM 1659 N N . ASP A 1 197 ? -2.457 -11.562 -15.767 1.00 77.38 197 ASP A N 1
ATOM 1660 C CA . ASP A 1 197 ? -2.736 -10.144 -15.906 1.00 77.38 197 ASP A CA 1
ATOM 1661 C C . ASP A 1 197 ? -3.108 -9.789 -17.343 1.00 77.38 197 ASP A C 1
ATOM 1663 O O . ASP A 1 197 ? -2.544 -10.279 -18.323 1.00 77.38 197 ASP A O 1
ATOM 1667 N N . THR A 1 198 ? -4.113 -8.922 -17.483 1.00 85.25 198 THR A N 1
ATOM 1668 C CA . THR A 1 198 ? -4.544 -8.381 -18.777 1.00 85.25 198 THR A CA 1
ATOM 1669 C C . THR A 1 198 ? -4.351 -6.874 -18.784 1.00 85.25 198 THR A C 1
ATOM 1671 O O . THR A 1 198 ? -5.095 -6.150 -18.124 1.00 85.25 198 THR A O 1
ATOM 1674 N N . VAL A 1 199 ? -3.414 -6.408 -19.603 1.00 86.50 199 VAL A N 1
ATOM 1675 C CA . VAL A 1 199 ? -3.130 -4.984 -19.808 1.00 86.50 199 VAL A CA 1
ATOM 1676 C C . VAL A 1 199 ? -3.976 -4.464 -20.957 1.00 86.50 199 VAL A C 1
ATOM 1678 O O . VAL A 1 199 ? -4.068 -5.110 -22.006 1.00 86.50 199 VAL A O 1
ATOM 1681 N N . LYS A 1 200 ? -4.580 -3.284 -20.790 1.00 87.50 200 LYS A N 1
ATOM 1682 C CA . LYS A 1 200 ? -5.399 -2.637 -21.822 1.00 87.50 200 LYS A CA 1
ATOM 1683 C C . LYS A 1 200 ? -4.890 -1.244 -22.190 1.00 87.50 200 LYS A C 1
ATOM 1685 O O . LYS A 1 200 ? -4.598 -0.417 -21.334 1.00 87.50 200 LYS A O 1
ATOM 1690 N N . ALA A 1 201 ? -4.890 -0.973 -23.490 1.00 87.38 201 ALA A N 1
ATOM 1691 C CA . ALA A 1 201 ? -4.649 0.326 -24.104 1.00 87.38 201 ALA A CA 1
ATOM 1692 C C . ALA A 1 201 ? -5.773 0.607 -25.1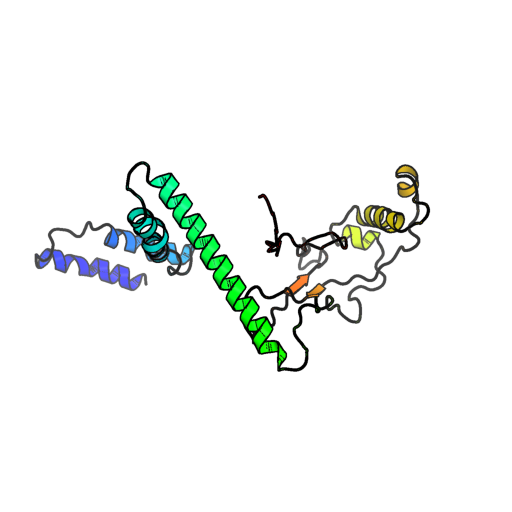19 1.00 87.38 201 ALA A C 1
ATOM 1694 O O . ALA A 1 201 ? -5.659 0.338 -26.317 1.00 87.38 201 ALA A O 1
ATOM 1695 N N . LEU A 1 202 ? -6.910 1.093 -24.619 1.00 86.44 202 LEU A N 1
ATOM 1696 C CA . LEU A 1 202 ? -8.110 1.388 -25.397 1.00 86.44 202 LEU A CA 1
ATOM 1697 C C . LEU A 1 202 ? -8.142 2.869 -25.805 1.00 86.44 202 LEU A C 1
ATOM 1699 O O . LEU A 1 202 ? -8.032 3.740 -24.935 1.00 86.44 202 LEU A O 1
ATOM 1703 N N . PRO A 1 203 ? -8.349 3.172 -27.100 1.00 84.56 203 PRO A N 1
ATOM 1704 C CA . PRO A 1 203 ? -8.430 4.543 -27.578 1.00 84.56 203 PRO A CA 1
ATOM 1705 C C . PRO A 1 203 ? -9.669 5.267 -27.050 1.00 84.56 203 PRO A C 1
ATOM 1707 O O . PRO A 1 203 ? -10.634 4.669 -26.564 1.00 84.56 203 PRO A O 1
ATOM 1710 N N . THR A 1 204 ? -9.656 6.585 -27.215 1.00 83.62 204 THR A N 1
ATOM 1711 C CA . THR A 1 204 ? -10.812 7.426 -26.904 1.00 83.62 204 THR A CA 1
ATOM 1712 C C . THR A 1 204 ? -12.004 7.065 -27.800 1.00 83.62 204 THR A C 1
ATOM 1714 O O . THR A 1 204 ? -11.866 6.966 -29.021 1.00 83.62 204 THR A O 1
ATOM 1717 N N . SER A 1 205 ? -13.177 6.871 -27.194 1.00 81.06 205 SER A N 1
ATOM 1718 C CA . SER A 1 205 ? -14.438 6.531 -27.870 1.00 81.06 205 SER A CA 1
ATOM 1719 C C . SER A 1 205 ? -15.635 7.167 -27.156 1.00 81.06 205 SER A C 1
ATOM 1721 O O . SER A 1 205 ? -15.495 7.673 -26.047 1.00 81.06 205 SER A O 1
ATOM 1723 N N . ASN A 1 206 ? -16.834 7.092 -27.744 1.00 78.38 206 ASN A N 1
ATOM 1724 C CA . ASN A 1 206 ? -18.058 7.606 -27.108 1.00 78.38 206 ASN A CA 1
ATOM 1725 C C . ASN A 1 206 ? -18.337 6.965 -25.737 1.00 78.38 206 ASN A C 1
ATOM 1727 O O . ASN A 1 206 ? -18.882 7.619 -24.855 1.00 78.38 206 ASN A O 1
ATOM 1731 N N . ALA A 1 207 ? -17.950 5.698 -25.553 1.00 79.19 207 ALA A N 1
ATOM 1732 C CA . ALA A 1 207 ? -18.077 4.996 -24.277 1.00 79.19 207 ALA A CA 1
ATOM 1733 C C . ALA A 1 207 ? -16.914 5.295 -23.309 1.00 79.19 207 ALA A C 1
ATOM 1735 O O . ALA A 1 207 ? -17.074 5.173 -22.098 1.00 79.19 207 ALA A O 1
ATOM 1736 N N . LEU A 1 208 ? -15.744 5.681 -23.832 1.00 79.69 208 LEU A N 1
ATOM 1737 C CA . LEU A 1 208 ? -14.530 5.986 -23.070 1.00 79.69 208 LEU A CA 1
ATOM 1738 C C . LEU A 1 208 ? -13.961 7.341 -23.528 1.00 79.69 208 LEU A C 1
ATOM 1740 O O . LEU A 1 208 ? -13.005 7.361 -24.310 1.00 79.69 208 LEU A O 1
ATOM 1744 N N . PRO A 1 209 ? -14.505 8.477 -23.050 1.00 79.81 209 PRO A N 1
ATOM 1745 C CA . PRO A 1 209 ? -14.122 9.820 -23.512 1.00 79.81 209 PRO A CA 1
ATOM 1746 C C . PRO A 1 209 ? -12.670 10.198 -23.182 1.00 79.81 209 PRO A C 1
ATOM 1748 O O . PRO A 1 209 ? -12.142 11.187 -23.689 1.00 79.81 209 PRO A O 1
ATOM 1751 N N . HIS A 1 210 ? -11.998 9.415 -22.340 1.00 80.31 210 HIS A N 1
ATOM 1752 C CA . HIS A 1 210 ? -10.599 9.614 -21.976 1.00 80.31 210 HIS A CA 1
ATOM 1753 C C . HIS A 1 210 ? -9.688 8.440 -22.365 1.00 80.31 210 HIS A C 1
ATOM 1755 O O . HIS A 1 210 ? -8.499 8.495 -22.041 1.00 80.31 210 HIS A O 1
ATOM 1761 N N . GLY A 1 211 ? -10.215 7.428 -23.065 1.00 83.44 211 GLY A N 1
ATOM 1762 C CA . GLY A 1 211 ? -9.532 6.151 -23.288 1.00 83.44 211 GLY A CA 1
ATOM 1763 C C . GLY A 1 211 ? -9.278 5.383 -21.983 1.00 83.44 211 GLY A C 1
ATOM 1764 O O . GLY A 1 211 ? -9.683 5.815 -20.903 1.00 83.44 211 GLY A O 1
ATOM 1765 N N . ARG A 1 212 ? -8.604 4.236 -22.081 1.00 84.62 212 ARG A N 1
ATOM 1766 C CA . ARG A 1 212 ? -8.064 3.493 -20.931 1.00 84.62 212 ARG A CA 1
ATOM 1767 C C . ARG A 1 212 ? -6.642 3.077 -21.263 1.00 84.62 212 ARG A C 1
ATOM 1769 O O . ARG A 1 212 ? -6.447 2.400 -22.264 1.00 84.62 212 ARG A O 1
ATOM 1776 N N . PHE A 1 213 ? -5.687 3.441 -20.421 1.00 85.31 213 PHE A N 1
ATOM 1777 C CA . PHE A 1 213 ? -4.284 3.093 -20.607 1.00 85.31 213 PHE A CA 1
ATOM 1778 C C . PHE A 1 213 ? -3.751 2.569 -19.284 1.00 85.31 213 PHE A C 1
ATOM 1780 O O . PHE A 1 213 ? -3.618 3.329 -18.327 1.00 85.31 213 PHE A O 1
ATOM 1787 N N . ASP A 1 214 ? -3.519 1.265 -19.234 1.00 83.38 214 ASP A N 1
ATOM 1788 C CA . ASP A 1 214 ? -2.927 0.608 -18.079 1.00 83.38 214 ASP A CA 1
ATOM 1789 C C . ASP A 1 214 ? -1.399 0.811 -18.131 1.00 83.38 214 ASP A C 1
ATOM 1791 O O . ASP A 1 214 ? -0.780 0.707 -19.194 1.00 83.38 214 ASP A O 1
ATOM 1795 N N . THR A 1 215 ? -0.789 1.141 -16.992 1.00 81.12 215 THR A N 1
ATOM 1796 C CA . THR A 1 215 ? 0.658 1.379 -16.893 1.00 81.12 215 THR A CA 1
ATOM 1797 C C . THR A 1 215 ? 1.400 0.057 -16.756 1.00 81.12 215 THR A C 1
ATOM 1799 O O . THR A 1 215 ? 1.033 -0.773 -15.928 1.00 81.12 215 THR A O 1
ATOM 1802 N N . VAL A 1 216 ? 2.477 -0.111 -17.523 1.00 78.94 216 VAL A N 1
ATOM 1803 C CA . VAL A 1 216 ? 3.367 -1.274 -17.437 1.00 78.94 216 VAL A CA 1
ATOM 1804 C C . VAL A 1 216 ? 4.800 -0.792 -17.281 1.00 78.94 216 VAL A C 1
ATOM 1806 O O . VAL A 1 216 ? 5.221 0.145 -17.960 1.00 78.94 216 VAL A O 1
ATOM 1809 N N . VAL A 1 217 ? 5.547 -1.445 -16.396 1.00 75.50 217 VAL A N 1
ATOM 1810 C CA . VAL A 1 217 ? 6.994 -1.262 -16.270 1.00 75.50 217 VAL A CA 1
ATOM 1811 C C . VAL A 1 217 ? 7.666 -2.360 -17.082 1.00 75.50 217 VAL A C 1
ATOM 1813 O O . VAL A 1 217 ? 7.445 -3.541 -16.829 1.00 75.50 217 VAL A O 1
ATOM 1816 N N . ALA A 1 218 ? 8.454 -1.968 -18.081 1.00 73.00 218 ALA A N 1
ATOM 1817 C CA . ALA A 1 218 ? 9.184 -2.891 -18.940 1.00 73.00 218 ALA A CA 1
ATOM 1818 C C . ALA A 1 218 ? 10.693 -2.747 -18.719 1.00 73.00 218 ALA A C 1
ATOM 1820 O O . ALA A 1 218 ? 11.219 -1.635 -18.640 1.00 73.00 218 ALA A O 1
ATOM 1821 N N . LEU A 1 219 ? 11.382 -3.884 -18.651 1.00 72.19 219 LEU A N 1
ATOM 1822 C CA . LEU A 1 219 ? 12.840 -3.950 -18.653 1.00 72.19 219 LEU A CA 1
ATOM 1823 C C . LEU A 1 219 ? 13.319 -3.738 -20.096 1.00 72.19 219 LEU A C 1
ATOM 1825 O O . LEU A 1 219 ? 12.931 -4.478 -20.996 1.00 72.19 219 LEU A O 1
ATOM 1829 N N . ASN A 1 220 ? 14.089 -2.674 -20.329 1.00 63.16 220 ASN A N 1
ATOM 1830 C CA . ASN A 1 220 ? 14.444 -2.198 -21.675 1.00 63.16 220 ASN A CA 1
ATOM 1831 C C . ASN A 1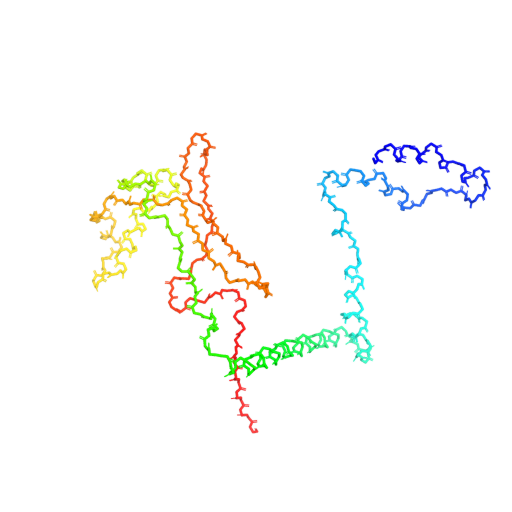 220 ? 15.840 -2.656 -22.146 1.00 63.16 220 ASN A C 1
ATOM 1833 O O . ASN A 1 220 ? 16.199 -2.456 -23.303 1.00 63.16 220 ASN A O 1
ATOM 1837 N N . THR A 1 221 ? 16.647 -3.244 -21.265 1.00 69.94 221 THR A N 1
ATOM 1838 C CA . THR A 1 221 ? 17.994 -3.741 -21.578 1.00 69.94 221 THR A CA 1
ATOM 1839 C C . THR A 1 221 ? 18.237 -5.070 -20.875 1.00 69.94 221 THR A C 1
ATOM 1841 O O . THR A 1 221 ? 17.609 -5.349 -19.858 1.00 69.94 221 THR A O 1
ATOM 1844 N N . ASP A 1 222 ? 19.185 -5.865 -21.373 1.00 65.44 222 ASP A N 1
ATOM 1845 C CA . ASP A 1 222 ? 19.610 -7.108 -20.703 1.00 65.44 222 ASP A CA 1
ATOM 1846 C C . ASP A 1 222 ? 20.234 -6.834 -19.316 1.00 65.44 222 ASP A C 1
ATOM 1848 O O . ASP A 1 222 ? 20.285 -7.707 -18.455 1.00 65.44 222 ASP A O 1
ATOM 1852 N N . GLU A 1 223 ? 20.677 -5.594 -19.087 1.00 64.81 223 GLU A N 1
ATOM 1853 C CA . GLU A 1 223 ? 21.162 -5.083 -17.800 1.00 64.81 223 GLU A CA 1
ATOM 1854 C C . GLU A 1 223 ? 20.037 -4.541 -16.900 1.00 64.81 223 GLU A C 1
ATOM 1856 O O . GLU A 1 223 ? 20.269 -4.264 -15.722 1.00 64.81 223 GLU A O 1
ATOM 1861 N N . ALA A 1 224 ? 18.824 -4.343 -17.432 1.00 57.16 224 ALA A N 1
ATOM 1862 C CA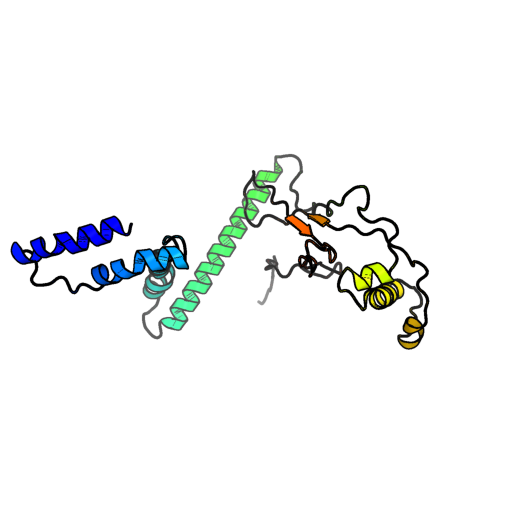 . ALA A 1 224 ? 17.704 -3.819 -16.666 1.00 57.16 224 ALA A CA 1
ATOM 1863 C C . ALA A 1 224 ? 17.199 -4.900 -15.710 1.00 57.16 224 ALA A C 1
ATOM 1865 O O . ALA A 1 224 ? 16.680 -5.939 -16.115 1.00 57.16 224 ALA A O 1
ATOM 1866 N N . GLN A 1 225 ? 17.337 -4.630 -14.419 1.00 56.22 225 GLN A N 1
ATOM 1867 C CA . GLN A 1 225 ? 16.909 -5.524 -13.355 1.00 56.22 225 GLN A CA 1
ATOM 1868 C C . GLN A 1 225 ? 15.526 -5.109 -12.850 1.00 56.22 225 GLN A C 1
ATOM 1870 O O . GLN A 1 225 ? 15.226 -3.920 -12.723 1.00 56.22 225 GLN A O 1
ATOM 1875 N N . SER A 1 226 ? 14.670 -6.093 -12.566 1.00 57.22 226 SER A N 1
ATOM 1876 C CA . SER A 1 226 ? 13.412 -5.843 -11.858 1.00 57.22 226 SER A CA 1
ATOM 1877 C C . SER A 1 226 ? 13.732 -5.226 -10.498 1.00 57.22 226 SER A C 1
ATOM 1879 O O . SER A 1 226 ? 14.465 -5.824 -9.718 1.00 57.22 226 SER A O 1
ATOM 1881 N N . THR A 1 227 ? 13.193 -4.039 -10.209 1.00 48.22 227 THR A N 1
ATOM 1882 C CA . THR A 1 227 ? 13.364 -3.341 -8.921 1.00 48.22 227 THR A CA 1
ATOM 1883 C C . THR A 1 227 ? 12.488 -3.906 -7.801 1.00 48.22 227 THR A C 1
ATOM 1885 O O . THR A 1 227 ? 12.357 -3.278 -6.750 1.00 48.22 227 THR A O 1
ATOM 1888 N N . GLY A 1 228 ? 11.898 -5.094 -7.982 1.00 46.28 228 GLY A N 1
ATOM 1889 C CA . GLY A 1 228 ? 11.655 -5.949 -6.819 1.00 46.28 228 GLY A CA 1
ATOM 1890 C C . GLY A 1 228 ? 12.982 -6.157 -6.085 1.00 46.28 228 GLY A C 1
ATOM 1891 O O . GLY A 1 228 ? 14.041 -6.005 -6.691 1.00 46.28 228 GLY A O 1
ATOM 1892 N N . LEU A 1 229 ? 12.963 -6.454 -4.785 1.00 37.19 229 LEU A N 1
ATOM 1893 C CA . LEU A 1 229 ? 14.182 -6.860 -4.085 1.00 37.19 229 LEU A CA 1
ATOM 1894 C C . LEU A 1 229 ? 14.782 -8.057 -4.835 1.00 37.19 229 LEU A C 1
ATOM 1896 O O . LEU A 1 229 ? 14.368 -9.194 -4.634 1.00 37.19 229 LEU A O 1
ATOM 1900 N N . GLN A 1 230 ? 15.747 -7.807 -5.721 1.00 38.88 230 GLN A N 1
ATOM 1901 C CA . GLN A 1 230 ? 16.661 -8.832 -6.169 1.00 38.88 230 GLN A CA 1
ATOM 1902 C C . GLN A 1 230 ? 17.422 -9.217 -4.912 1.00 38.88 230 GLN A C 1
ATOM 1904 O O . GLN A 1 230 ? 18.305 -8.491 -4.456 1.00 38.88 230 GLN A O 1
ATOM 1909 N N . GLY A 1 231 ? 17.018 -10.328 -4.299 1.00 37.03 231 GLY A N 1
ATOM 1910 C CA . GLY A 1 231 ? 17.853 -11.014 -3.338 1.00 37.03 231 GLY A CA 1
ATOM 1911 C C . GLY A 1 231 ? 19.157 -11.319 -4.051 1.00 37.03 231 GLY A C 1
ATOM 1912 O O . GLY A 1 231 ? 19.224 -12.216 -4.890 1.00 37.03 231 GLY A O 1
ATOM 1913 N N . ILE A 1 232 ? 20.187 -10.520 -3.788 1.00 31.75 232 ILE A N 1
ATOM 1914 C CA . ILE A 1 232 ? 21.493 -10.818 -4.335 1.00 31.75 232 ILE A CA 1
ATOM 1915 C C . ILE A 1 232 ? 22.029 -11.975 -3.503 1.00 31.75 232 ILE A C 1
ATOM 1917 O O . ILE A 1 232 ? 22.436 -11.794 -2.356 1.00 31.75 232 ILE A O 1
ATOM 1921 N N . SER A 1 233 ? 22.051 -13.165 -4.097 1.00 34.84 233 SER A N 1
ATOM 1922 C CA . SER A 1 233 ? 22.924 -14.255 -3.670 1.00 34.84 233 SER A CA 1
ATOM 1923 C C . SER A 1 233 ? 24.380 -13.833 -3.916 1.00 34.84 233 SER A C 1
ATOM 1925 O O . SER A 1 233 ? 25.044 -14.317 -4.834 1.00 34.84 233 SER A O 1
ATOM 1927 N N . HIS A 1 234 ? 24.892 -12.895 -3.117 1.00 30.12 234 HIS A N 1
ATOM 1928 C CA . HIS A 1 234 ? 26.322 -12.643 -3.036 1.00 30.12 234 HIS A CA 1
ATOM 1929 C C . HIS A 1 234 ? 26.923 -13.550 -1.967 1.00 30.12 234 HIS A C 1
ATOM 1931 O O . HIS A 1 234 ? 26.897 -13.266 -0.770 1.00 30.12 234 HIS A O 1
ATOM 1937 N N . ILE A 1 235 ? 27.543 -14.624 -2.450 1.00 37.66 235 ILE A N 1
ATOM 1938 C CA . ILE A 1 235 ? 28.667 -15.281 -1.795 1.00 37.66 235 ILE A CA 1
ATOM 1939 C C . ILE A 1 235 ? 29.785 -14.230 -1.693 1.00 37.66 235 ILE A C 1
ATOM 1941 O O . ILE A 1 235 ? 30.556 -14.038 -2.631 1.00 37.66 235 ILE A O 1
ATOM 1945 N N . TYR A 1 236 ? 29.866 -13.512 -0.573 1.00 28.55 236 TYR A N 1
ATOM 1946 C CA . TYR A 1 236 ? 31.074 -12.771 -0.217 1.00 28.55 236 TYR A CA 1
ATOM 1947 C C . TYR A 1 236 ? 31.991 -13.699 0.578 1.00 28.55 236 TYR A C 1
ATOM 1949 O O . TYR A 1 236 ? 31.900 -13.800 1.799 1.00 28.55 236 TYR A O 1
ATOM 1957 N N . PHE A 1 237 ? 32.927 -14.345 -0.118 1.00 42.25 237 PHE A N 1
ATOM 1958 C CA . PHE A 1 237 ? 34.194 -14.714 0.504 1.00 42.25 237 PHE A CA 1
ATOM 1959 C C . PHE A 1 237 ? 35.028 -13.435 0.619 1.00 42.25 237 PHE A C 1
ATOM 1961 O O . PHE A 1 237 ? 35.712 -13.041 -0.322 1.00 42.25 237 PHE A O 1
ATOM 1968 N N . SER A 1 238 ? 34.962 -12.763 1.769 1.00 27.47 238 SER A N 1
ATOM 1969 C CA . SER A 1 238 ? 36.024 -11.842 2.172 1.00 27.47 238 SER A CA 1
ATOM 1970 C C . SER A 1 238 ? 36.902 -12.565 3.181 1.00 27.47 238 SER A C 1
ATOM 1972 O O . SER A 1 238 ? 36.615 -12.605 4.375 1.00 27.47 238 SER A O 1
ATOM 1974 N N . MET A 1 239 ? 37.963 -13.189 2.671 1.00 39.91 239 MET A N 1
ATOM 1975 C CA . MET A 1 239 ? 39.117 -13.550 3.483 1.00 39.91 239 MET A CA 1
ATOM 1976 C C . MET A 1 239 ? 39.809 -12.237 3.854 1.00 39.91 239 MET A C 1
ATOM 1978 O O . MET A 1 239 ? 40.455 -11.612 3.013 1.00 39.91 239 MET A O 1
ATOM 1982 N N . HIS A 1 240 ? 39.656 -11.798 5.096 1.00 33.34 240 HIS A N 1
ATOM 1983 C CA . HIS A 1 240 ? 40.670 -10.983 5.752 1.00 33.34 240 HIS A CA 1
ATOM 1984 C C . HIS A 1 240 ? 41.185 -11.792 6.935 1.00 33.34 240 HIS A C 1
ATOM 1986 O O . HIS A 1 240 ? 40.418 -12.173 7.819 1.00 33.34 240 HIS A O 1
ATOM 1992 N N . VAL A 1 241 ? 42.471 -12.127 6.826 1.00 41.22 241 VAL A N 1
ATOM 1993 C CA . VAL A 1 241 ? 43.311 -12.718 7.872 1.00 41.22 241 VAL A CA 1
ATOM 1994 C C . VAL A 1 241 ? 43.423 -11.747 9.039 1.00 41.22 241 VAL A C 1
ATOM 1996 O O . VAL A 1 241 ? 43.530 -10.529 8.763 1.00 41.22 241 VAL A O 1
#

pLDDT: mean 78.27, std 17.32, range [27.47, 95.88]